Protein AF-A0A8S3WD34-F1 (afdb_monomer)

Foldseek 3Di:
DDWFAAPQPRDTDDDAQAAPPVRGGHHCVSQVHDPVRLVVCVVCSNVDHGPVRVVVVPPPDPPDPPVVVVVVVVVVVVVVVVVCVVVVVVVVVVVVVVVVVVVVVVVVVVVVVVVVVVVVVVVVVVVVVVVVVVVVVVVVVVVVVVVVVVVVVVVVVVVVVVPDDDDPDDDDDPDDDPDDDDDDDDD

Solvent-accessible surface area (backbone atoms only — not comparable to full-atom values): 11268 Å² total; per-residue (Å²): 131,79,73,44,56,17,73,79,80,64,48,82,40,80,76,54,57,55,16,72,80,82,73,37,39,28,45,34,71,77,54,74,42,51,65,72,60,57,64,69,43,60,81,50,45,78,70,32,60,41,56,68,63,54,55,66,71,61,76,59,80,80,89,63,95,66,70,62,60,60,57,50,50,55,50,50,53,50,53,50,52,61,68,48,53,59,54,60,55,50,52,52,50,53,52,52,51,54,49,53,52,50,51,50,52,51,51,51,52,53,52,52,51,52,51,50,55,50,53,54,51,48,53,52,50,54,56,52,49,57,50,52,55,51,51,52,54,51,51,53,53,51,50,56,51,49,56,49,52,50,52,52,52,53,50,53,52,52,53,54,52,73,76,51,83,83,79,81,85,74,84,86,67,98,80,74,82,95,79,85,87,78,82,88,81,78,132

Sequence (187 aa):
MDTYNCGACGELLSEGPHCTVCNQELHFHCDGITEAGYRKLGDRKSTWRCIKCKQTHSIQPPLSPRIESDALILKEIRALSDKLAPLECLKDEVIALRSEFADLKSSLNNTNLALKEFNDKIKDFEQRLVQVEKVQKHANLIQTRLEKLEQESNSVEQWSRMNNVEIKGVPQTRVKTCSKSYPKLGL

Structure (mmCIF, N/CA/C/O backbone):
data_AF-A0A8S3WD34-F1
#
_entry.id   AF-A0A8S3WD34-F1
#
loop_
_atom_site.group_PDB
_atom_site.id
_atom_site.type_symbol
_atom_site.label_atom_id
_atom_site.label_alt_id
_atom_site.label_comp_id
_atom_site.label_asym_id
_atom_site.label_entity_id
_atom_site.label_seq_id
_atom_site.pdbx_PDB_ins_code
_atom_site.Cartn_x
_atom_site.Cartn_y
_atom_site.Cartn_z
_atom_site.occupancy
_atom_site.B_iso_or_equiv
_atom_site.auth_seq_id
_atom_site.auth_comp_id
_atom_site.auth_asym_id
_atom_site.auth_atom_id
_atom_site.pdbx_PDB_model_num
ATOM 1 N N . MET A 1 1 ? 80.576 24.660 -82.317 1.00 56.12 1 MET A N 1
ATOM 2 C CA . MET A 1 1 ? 79.545 24.466 -81.282 1.00 56.12 1 MET A CA 1
ATOM 3 C C . MET A 1 1 ? 78.307 24.073 -82.042 1.00 56.12 1 MET A C 1
ATOM 5 O O . MET A 1 1 ? 77.836 24.889 -82.825 1.00 56.12 1 MET A O 1
ATOM 9 N N . ASP A 1 2 ? 77.885 22.823 -81.918 1.00 67.19 2 ASP A N 1
ATOM 10 C CA . ASP A 1 2 ? 76.691 22.350 -82.611 1.00 67.19 2 ASP A CA 1
ATOM 11 C C . ASP A 1 2 ? 75.477 22.959 -81.907 1.00 67.19 2 ASP A C 1
ATOM 13 O O . ASP A 1 2 ? 75.310 22.796 -80.701 1.00 67.19 2 ASP A O 1
ATOM 17 N N . THR A 1 3 ? 74.697 23.757 -82.632 1.00 76.06 3 THR A N 1
ATOM 18 C CA . THR A 1 3 ? 73.468 24.374 -82.122 1.00 76.06 3 THR A CA 1
ATOM 19 C C . THR A 1 3 ? 72.278 23.527 -82.542 1.00 76.06 3 THR A C 1
ATOM 21 O O . THR A 1 3 ? 72.088 23.295 -83.739 1.00 76.06 3 THR A O 1
ATOM 24 N N . TYR A 1 4 ? 71.462 23.107 -81.578 1.00 84.31 4 TYR A N 1
ATOM 25 C CA . TYR A 1 4 ? 70.276 22.283 -81.812 1.00 84.31 4 TYR A CA 1
ATOM 26 C C . TYR A 1 4 ? 69.001 23.088 -81.547 1.00 84.31 4 TYR A C 1
ATOM 28 O O . TYR A 1 4 ? 69.015 24.063 -80.800 1.00 84.31 4 TYR A O 1
ATOM 36 N N . ASN A 1 5 ? 67.883 22.683 -82.152 1.00 91.44 5 ASN A N 1
ATOM 37 C CA . ASN A 1 5 ? 66.576 23.291 -81.891 1.00 91.44 5 ASN A CA 1
ATOM 38 C C . ASN A 1 5 ? 65.821 22.488 -80.829 1.00 91.44 5 ASN A C 1
ATOM 40 O O . ASN A 1 5 ? 65.729 21.263 -80.917 1.00 91.44 5 ASN A O 1
ATOM 44 N N . CYS A 1 6 ? 65.224 23.184 -79.864 1.00 93.00 6 CYS A N 1
ATOM 45 C CA . CYS A 1 6 ? 64.438 22.573 -78.799 1.00 93.00 6 CYS A CA 1
ATOM 46 C C . CYS A 1 6 ? 63.184 21.892 -79.361 1.00 93.00 6 CYS A C 1
ATOM 48 O O . CYS A 1 6 ? 62.323 22.550 -79.944 1.00 93.00 6 CYS A O 1
ATOM 50 N N . GLY A 1 7 ? 63.001 20.597 -79.092 1.00 89.31 7 GLY A N 1
ATOM 51 C CA . GLY A 1 7 ? 61.817 19.838 -79.527 1.00 89.31 7 GLY A CA 1
ATOM 52 C C . GLY A 1 7 ? 60.475 20.293 -78.925 1.00 89.31 7 GLY A C 1
ATOM 53 O O . GLY A 1 7 ? 59.415 19.818 -79.336 1.00 89.31 7 GLY A O 1
ATOM 54 N N . ALA A 1 8 ? 60.488 21.201 -77.941 1.00 91.31 8 ALA A N 1
ATOM 55 C CA . ALA A 1 8 ? 59.287 21.732 -77.297 1.00 91.31 8 ALA A CA 1
ATOM 56 C C . ALA A 1 8 ? 58.927 23.158 -77.736 1.00 91.31 8 ALA A C 1
ATOM 58 O O . ALA A 1 8 ? 57.751 23.398 -78.001 1.00 91.31 8 ALA A O 1
ATOM 59 N N . CYS A 1 9 ? 59.894 24.082 -77.805 1.00 92.88 9 CYS A N 1
ATOM 60 C CA . CYS A 1 9 ? 59.647 25.487 -78.170 1.00 92.88 9 CYS A CA 1
ATOM 61 C C . CYS A 1 9 ? 60.224 25.903 -79.533 1.00 92.88 9 CYS A C 1
ATOM 63 O O . CYS A 1 9 ? 59.878 26.970 -80.022 1.00 92.88 9 CYS A O 1
ATOM 65 N N . GLY A 1 10 ? 61.075 25.085 -80.161 1.00 88.62 10 GLY A N 1
ATOM 66 C CA . GLY A 1 10 ? 61.677 25.374 -81.467 1.00 88.62 10 GLY A CA 1
ATOM 67 C C . GLY A 1 10 ? 62.836 26.378 -81.452 1.00 88.62 10 GLY A C 1
ATOM 68 O O . GLY A 1 10 ? 63.398 26.654 -82.506 1.00 88.62 10 GLY A O 1
ATOM 69 N N . GLU A 1 11 ? 63.210 26.909 -80.288 1.00 92.38 11 GLU A N 1
ATOM 70 C CA . GLU A 1 11 ? 64.326 27.850 -80.136 1.00 92.38 11 GLU A CA 1
ATOM 71 C C . GLU A 1 11 ? 65.689 27.138 -80.109 1.00 92.38 11 GLU A C 1
ATOM 73 O O . GLU A 1 11 ? 65.780 25.961 -79.747 1.00 92.38 11 GLU A O 1
ATOM 78 N N . LEU A 1 12 ? 66.747 27.868 -80.477 1.00 89.94 12 LEU A N 1
ATOM 79 C CA . LEU A 1 12 ? 68.128 27.378 -80.477 1.00 89.94 12 LEU A CA 1
ATOM 80 C C . LEU A 1 12 ? 68.641 27.181 -79.047 1.00 89.94 12 LEU A C 1
ATOM 82 O O . LEU A 1 12 ? 68.546 28.087 -78.220 1.00 89.94 12 LEU A O 1
ATOM 86 N N . LEU A 1 13 ? 69.252 26.027 -78.792 1.00 90.12 13 LEU A N 1
ATOM 87 C CA . LEU A 1 13 ? 69.875 25.678 -77.522 1.00 90.12 13 LEU A CA 1
ATOM 88 C C . LEU A 1 13 ? 71.321 25.218 -77.727 1.00 90.12 13 LEU A C 1
ATOM 90 O O . LEU A 1 13 ? 71.651 24.573 -78.724 1.00 90.12 13 LEU A O 1
ATOM 94 N N . SER A 1 14 ? 72.178 25.563 -76.764 1.00 84.69 14 SER A N 1
ATOM 95 C CA . SER A 1 14 ? 73.597 25.171 -76.759 1.00 84.69 14 SER A CA 1
ATOM 96 C C . SER A 1 14 ? 73.855 23.874 -75.986 1.00 84.69 14 SER A C 1
ATOM 98 O O . SER A 1 14 ? 74.760 23.126 -76.334 1.00 84.69 14 SER A O 1
ATOM 100 N N . GLU A 1 15 ? 73.090 23.613 -74.922 1.00 86.44 15 GLU A N 1
ATOM 101 C CA . GLU A 1 15 ? 73.152 22.382 -74.124 1.00 86.44 15 GLU A CA 1
ATOM 102 C C . GLU A 1 15 ? 71.759 22.101 -73.548 1.00 86.44 15 GLU A C 1
ATOM 104 O O . GLU A 1 15 ? 71.084 23.007 -73.050 1.00 86.44 15 GLU A O 1
ATOM 109 N N . GLY A 1 16 ? 71.321 20.845 -73.601 1.00 90.19 16 GLY A N 1
ATOM 110 C CA . GLY A 1 16 ? 70.027 20.440 -73.069 1.00 90.19 16 GLY A CA 1
ATOM 111 C C . GLY A 1 16 ? 69.922 18.932 -72.853 1.00 90.19 16 GLY A C 1
ATOM 112 O O . GLY A 1 16 ? 70.771 18.166 -73.317 1.00 90.19 16 GLY A O 1
ATOM 113 N N . PRO A 1 17 ? 68.911 18.463 -72.105 1.00 93.19 17 PRO A N 1
ATOM 114 C CA . PRO A 1 17 ? 68.631 17.047 -71.974 1.00 93.19 17 PRO A CA 1
ATOM 115 C C . PRO A 1 17 ? 68.172 16.426 -73.298 1.00 93.19 17 PRO A C 1
ATOM 117 O O . PRO A 1 17 ? 67.317 16.971 -73.997 1.00 93.19 17 PRO A O 1
ATOM 120 N N . HIS A 1 18 ? 68.714 15.246 -73.604 1.00 93.88 18 HIS A N 1
ATOM 121 C CA . HIS A 1 18 ? 68.395 14.473 -74.802 1.00 93.88 18 HIS A CA 1
ATOM 122 C C . HIS A 1 18 ? 67.456 13.321 -74.445 1.00 93.88 18 HIS A C 1
ATOM 124 O O . HIS A 1 18 ? 67.811 12.446 -73.652 1.00 93.88 18 HIS A O 1
ATOM 130 N N . CYS A 1 19 ? 66.259 13.298 -75.030 1.00 93.56 19 CYS A N 1
ATOM 131 C CA . CYS A 1 19 ? 65.305 12.219 -74.799 1.00 93.56 19 CYS A CA 1
ATOM 132 C C . CYS A 1 19 ? 65.597 11.015 -75.691 1.00 93.56 19 CYS A C 1
ATOM 134 O O . CYS A 1 19 ? 65.474 11.110 -76.905 1.00 93.56 19 CYS A O 1
ATOM 136 N N . THR A 1 20 ? 65.807 9.841 -75.096 1.00 93.50 20 THR A N 1
ATOM 137 C CA . THR A 1 20 ? 66.122 8.611 -75.849 1.00 93.50 20 THR A CA 1
ATOM 138 C C . THR A 1 20 ? 64.941 7.949 -76.562 1.00 93.50 20 THR A C 1
ATOM 140 O O . THR A 1 20 ? 65.106 6.915 -77.201 1.00 93.50 20 THR A O 1
ATOM 143 N N . VAL A 1 21 ? 63.734 8.511 -76.438 1.00 92.56 21 VAL A N 1
ATOM 144 C CA . VAL A 1 21 ? 62.517 7.980 -77.075 1.00 92.56 21 VAL A CA 1
ATOM 145 C C . VAL A 1 21 ? 62.155 8.781 -78.319 1.00 92.56 21 VAL A C 1
ATOM 147 O O . VAL A 1 21 ? 61.923 8.193 -79.369 1.00 92.56 21 VAL A O 1
ATOM 150 N N . CYS A 1 22 ? 62.100 10.114 -78.222 1.00 92.38 22 CYS A N 1
ATOM 151 C CA . CYS A 1 22 ? 61.826 10.972 -79.377 1.00 92.38 22 CYS A CA 1
ATOM 152 C C . CYS A 1 22 ? 63.093 11.506 -80.061 1.00 92.38 22 CYS A C 1
ATOM 154 O O . CYS A 1 22 ? 62.974 12.183 -81.078 1.00 92.38 22 CYS A O 1
ATOM 156 N N . ASN A 1 23 ? 64.281 11.224 -79.513 1.00 92.12 23 ASN A N 1
ATOM 157 C CA . ASN A 1 23 ? 65.584 11.717 -79.971 1.00 92.12 23 ASN A CA 1
ATOM 158 C C . ASN A 1 23 ? 65.667 13.246 -80.111 1.00 92.12 23 ASN A C 1
ATOM 160 O O . ASN A 1 23 ? 66.446 13.760 -80.909 1.00 92.12 23 ASN A O 1
ATOM 164 N N . GLN A 1 24 ? 64.870 13.981 -79.332 1.00 92.94 24 GLN A N 1
ATOM 165 C CA . GLN A 1 24 ? 64.896 15.442 -79.309 1.00 92.94 24 GLN A CA 1
ATOM 166 C C . GLN A 1 24 ? 65.730 15.949 -78.136 1.00 92.94 24 GLN A C 1
ATOM 168 O O . GLN A 1 24 ? 65.631 15.430 -77.018 1.00 92.94 24 GLN A O 1
ATOM 173 N N . GLU A 1 25 ? 66.501 17.002 -78.395 1.00 93.31 25 GLU A N 1
ATOM 174 C CA . GLU A 1 25 ? 67.078 17.843 -77.352 1.00 93.31 25 GLU A CA 1
ATOM 175 C C . GLU A 1 25 ? 66.075 18.915 -76.939 1.00 93.31 25 GLU A C 1
ATOM 177 O O . GLU A 1 25 ? 65.330 19.466 -77.754 1.00 93.31 25 GLU A O 1
ATOM 182 N N . LEU A 1 26 ? 66.004 19.167 -75.641 1.00 94.12 26 LEU A N 1
ATOM 183 C CA . LEU A 1 26 ? 65.024 20.059 -75.039 1.00 94.12 26 LEU A CA 1
ATOM 184 C C . LEU A 1 26 ? 65.752 21.030 -74.126 1.00 94.12 26 LEU A C 1
ATOM 186 O O . LEU A 1 26 ? 66.768 20.679 -73.541 1.00 94.12 26 LEU A O 1
ATOM 190 N N . HIS A 1 27 ? 65.216 22.230 -73.925 1.00 94.75 27 HIS A N 1
ATOM 191 C CA . HIS A 1 27 ? 65.665 23.033 -72.794 1.00 94.75 27 HIS A CA 1
ATOM 192 C C . HIS A 1 27 ? 65.319 22.321 -71.486 1.00 94.75 27 HIS A C 1
ATOM 194 O O . HIS A 1 27 ? 64.235 21.750 -71.351 1.00 94.75 27 HIS A O 1
ATOM 200 N N . PHE A 1 28 ? 66.196 22.452 -70.490 1.00 94.06 28 PHE A N 1
ATOM 201 C CA . PHE A 1 28 ? 65.951 21.991 -69.121 1.00 94.06 28 PHE A CA 1
ATOM 202 C C . PHE A 1 28 ? 64.558 22.427 -68.629 1.00 94.06 28 PHE A C 1
ATOM 204 O O . PHE A 1 28 ? 63.738 21.602 -68.225 1.00 94.06 28 PHE A O 1
ATOM 211 N N . HIS A 1 29 ? 64.239 23.716 -68.789 1.00 92.50 29 HIS A N 1
ATOM 212 C CA . HIS A 1 29 ? 62.948 24.263 -68.379 1.00 92.50 29 HIS A CA 1
ATOM 213 C C . HIS A 1 29 ? 61.766 23.751 -69.216 1.00 92.50 29 HIS A C 1
ATOM 215 O O . HIS A 1 29 ? 60.701 23.500 -68.659 1.00 92.50 29 HIS A O 1
ATOM 221 N N . CYS A 1 30 ? 61.946 23.538 -70.525 1.00 92.50 30 CYS A N 1
ATOM 222 C CA . CYS A 1 30 ? 60.875 23.036 -71.390 1.00 92.50 30 CYS A CA 1
ATOM 223 C C . CYS A 1 30 ? 60.425 21.615 -71.031 1.00 92.50 30 CYS A C 1
ATOM 225 O O . CYS A 1 30 ? 59.283 21.261 -71.316 1.00 92.50 30 CYS A O 1
A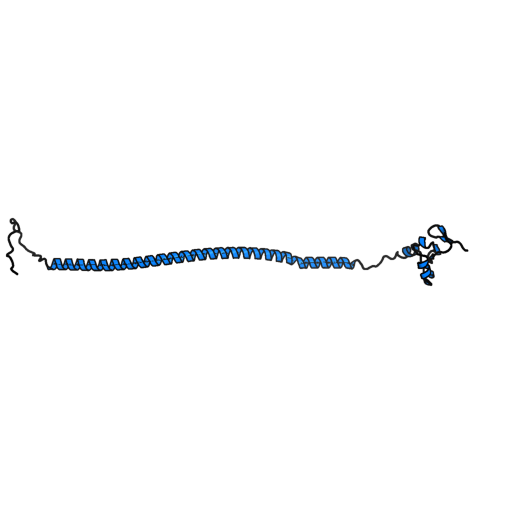TOM 227 N N . ASP A 1 31 ? 61.296 20.816 -70.410 1.00 90.31 31 ASP A N 1
ATOM 228 C CA . ASP A 1 31 ? 60.945 19.485 -69.910 1.00 90.31 31 ASP A CA 1
ATOM 229 C C . ASP A 1 31 ? 60.727 19.428 -68.385 1.00 90.31 31 ASP A C 1
ATOM 231 O O . ASP A 1 31 ? 60.467 18.369 -67.817 1.00 90.31 31 ASP A O 1
ATOM 235 N N . GLY A 1 32 ? 60.813 20.571 -67.698 1.00 90.12 32 GLY A N 1
ATOM 236 C CA . GLY A 1 32 ? 60.598 20.660 -66.252 1.00 90.12 32 GLY A CA 1
ATOM 237 C C . GLY A 1 32 ? 61.702 20.020 -65.400 1.00 90.12 32 GLY A C 1
ATOM 238 O O . GLY A 1 32 ? 61.460 19.686 -64.240 1.00 90.12 32 GLY A O 1
ATOM 239 N N . ILE A 1 33 ? 62.911 19.849 -65.943 1.00 92.81 33 ILE A N 1
ATOM 240 C CA . ILE A 1 33 ? 64.091 19.374 -65.207 1.00 92.81 33 ILE A CA 1
ATOM 241 C C . ILE A 1 33 ? 65.089 20.518 -65.017 1.00 92.81 33 ILE A C 1
ATOM 243 O O . ILE A 1 33 ? 65.217 21.392 -65.860 1.00 92.81 33 ILE A O 1
ATOM 247 N N . THR A 1 34 ? 65.823 20.544 -63.908 1.00 93.56 34 THR A N 1
ATOM 248 C CA . THR A 1 34 ? 66.908 21.520 -63.723 1.00 93.56 34 THR A CA 1
ATOM 249 C C . THR A 1 34 ? 68.218 20.984 -64.296 1.00 93.56 34 THR A C 1
ATOM 251 O O . THR A 1 34 ? 68.463 19.778 -64.259 1.00 93.56 34 THR A O 1
ATOM 254 N N . GLU A 1 35 ? 69.104 21.860 -64.773 1.00 93.00 35 GLU A N 1
ATOM 255 C CA . GLU A 1 35 ? 70.429 21.471 -65.286 1.00 93.00 35 GLU A CA 1
ATOM 256 C C . GLU A 1 35 ? 71.233 20.671 -64.252 1.00 93.00 35 GLU A C 1
ATOM 258 O O . GLU A 1 35 ? 71.754 19.592 -64.546 1.00 93.00 35 GLU A O 1
ATOM 263 N N . ALA A 1 36 ? 71.250 21.137 -63.000 1.00 91.94 36 ALA A N 1
ATOM 264 C CA . ALA A 1 36 ? 71.879 20.422 -61.894 1.00 91.94 36 ALA A CA 1
ATOM 265 C C . ALA A 1 36 ? 71.243 19.040 -61.660 1.00 91.94 36 ALA A C 1
ATOM 267 O O . ALA A 1 36 ? 71.953 18.070 -61.389 1.00 91.94 36 ALA A O 1
ATOM 268 N N . GLY A 1 37 ? 69.916 18.932 -61.780 1.00 90.75 37 GLY A N 1
ATOM 269 C CA . GLY A 1 37 ? 69.193 17.666 -61.669 1.00 90.75 37 GLY A CA 1
ATOM 270 C C . GLY A 1 37 ? 69.554 16.692 -62.788 1.00 90.75 37 GLY A C 1
ATOM 271 O O . GLY A 1 37 ? 69.838 15.527 -62.520 1.00 90.75 37 GLY A O 1
ATOM 272 N N . TYR A 1 38 ? 69.627 17.176 -64.028 1.00 93.44 38 TYR A N 1
ATOM 273 C CA . TYR A 1 38 ? 69.998 16.360 -65.179 1.00 93.44 38 TYR A CA 1
ATOM 274 C C . TYR A 1 38 ? 71.467 15.921 -65.129 1.00 93.44 38 TYR A C 1
ATOM 276 O O . TYR A 1 38 ? 71.780 14.761 -65.394 1.00 93.44 38 TYR A O 1
ATOM 284 N N . ARG A 1 39 ? 72.392 16.801 -64.717 1.00 91.44 39 ARG A N 1
ATOM 285 C CA . ARG A 1 39 ? 73.813 16.443 -64.569 1.00 91.44 39 ARG A CA 1
ATOM 286 C C . ARG A 1 39 ? 74.038 15.368 -63.504 1.00 91.44 39 ARG A C 1
ATOM 288 O O . ARG A 1 39 ? 74.852 14.476 -63.734 1.00 91.44 39 ARG A O 1
ATOM 295 N N . LYS A 1 40 ? 73.262 15.385 -62.413 1.00 93.25 40 LYS A N 1
ATOM 296 C CA . LYS A 1 40 ? 73.293 14.369 -61.341 1.00 93.25 40 LYS A CA 1
ATOM 297 C C . LYS A 1 40 ? 72.823 12.974 -61.766 1.00 93.25 40 LYS A C 1
ATOM 299 O O . LYS A 1 40 ? 73.034 12.028 -61.015 1.00 93.25 40 LYS A O 1
ATOM 304 N N . LEU A 1 41 ? 72.207 12.816 -62.940 1.00 88.38 41 LEU A N 1
ATOM 305 C CA . LEU A 1 41 ? 71.745 11.504 -63.406 1.00 88.38 41 LEU A CA 1
ATOM 306 C C . LEU A 1 41 ? 72.890 10.536 -63.749 1.00 88.38 41 LEU A C 1
ATOM 308 O O . LEU A 1 41 ? 72.656 9.328 -63.742 1.00 88.38 41 LEU A O 1
ATOM 312 N N . GLY A 1 42 ? 74.103 11.029 -64.036 1.00 89.19 42 GLY A N 1
ATOM 313 C CA . GLY A 1 42 ? 75.238 10.178 -64.422 1.00 89.19 42 GLY A CA 1
ATOM 314 C C . GLY A 1 42 ? 74.886 9.268 -65.606 1.00 89.19 42 GLY A C 1
ATOM 315 O O . GLY A 1 42 ? 74.341 9.739 -66.606 1.00 89.19 42 GLY A O 1
ATOM 316 N N . ASP A 1 43 ? 75.106 7.962 -65.459 1.00 88.06 43 ASP A N 1
ATOM 317 C CA . ASP A 1 43 ? 74.803 6.951 -66.486 1.00 88.06 43 ASP A CA 1
ATOM 318 C C . ASP A 1 43 ? 73.315 6.879 -66.857 1.00 88.06 43 ASP A C 1
ATOM 320 O O . ASP A 1 43 ? 72.957 6.496 -67.974 1.00 88.06 43 ASP A O 1
ATOM 324 N N . ARG A 1 44 ? 72.420 7.321 -65.960 1.00 87.69 44 ARG A N 1
ATOM 325 C CA . ARG A 1 44 ? 70.970 7.317 -66.209 1.00 87.69 44 ARG A CA 1
ATOM 326 C C . ARG A 1 44 ? 70.547 8.321 -67.277 1.00 87.69 44 ARG A C 1
ATOM 328 O O . ARG A 1 44 ? 69.426 8.210 -67.766 1.00 87.69 44 ARG A O 1
ATOM 335 N N . LYS A 1 45 ? 71.424 9.243 -67.696 1.00 90.56 45 LYS A N 1
ATOM 336 C CA . LYS A 1 45 ? 71.169 10.133 -68.844 1.00 90.56 45 LYS A CA 1
ATOM 337 C C . LYS A 1 45 ? 70.830 9.343 -70.112 1.00 90.56 45 LYS A C 1
ATOM 339 O O . LYS A 1 45 ? 69.909 9.717 -70.824 1.00 90.56 45 LYS A O 1
ATOM 344 N N . SER A 1 46 ? 71.479 8.194 -70.324 1.00 86.75 46 SER A N 1
ATOM 345 C CA . SER A 1 46 ? 71.226 7.289 -71.463 1.00 86.75 46 SER A CA 1
ATOM 346 C C . SER A 1 46 ? 69.832 6.644 -71.469 1.00 86.75 46 SER A C 1
ATOM 348 O O . SER A 1 46 ? 69.408 6.064 -72.462 1.00 86.75 46 SER A O 1
ATOM 350 N N . THR A 1 47 ? 69.095 6.739 -70.364 1.00 91.12 47 THR A N 1
ATOM 351 C CA . THR A 1 47 ? 67.728 6.210 -70.233 1.00 91.12 47 THR A CA 1
ATOM 352 C C . THR A 1 47 ? 66.713 7.312 -69.947 1.00 91.12 47 THR A C 1
ATOM 354 O O . THR A 1 47 ? 65.540 7.024 -69.702 1.00 91.12 47 THR A O 1
ATOM 357 N N . TRP A 1 48 ? 67.151 8.574 -69.975 1.00 93.38 48 TRP A N 1
ATOM 358 C CA . TRP A 1 48 ? 66.304 9.711 -69.667 1.00 93.38 48 TRP A CA 1
ATOM 359 C C . TRP A 1 48 ? 65.281 9.954 -70.780 1.00 93.38 48 TRP A C 1
ATOM 361 O O . TRP A 1 48 ? 65.558 9.834 -71.976 1.00 93.38 48 TRP A O 1
ATOM 371 N N . ARG A 1 49 ? 64.061 10.291 -70.362 1.00 93.62 49 ARG A N 1
ATOM 372 C CA . ARG A 1 49 ? 62.911 10.491 -71.241 1.00 93.62 49 ARG A CA 1
ATOM 373 C C . ARG A 1 49 ? 62.249 11.816 -70.906 1.00 93.62 49 ARG A C 1
ATOM 375 O O . ARG A 1 49 ? 62.064 12.103 -69.724 1.00 93.62 49 ARG A O 1
ATOM 382 N N . CYS A 1 50 ? 61.843 12.548 -71.940 1.00 92.88 50 CYS A N 1
ATOM 383 C CA . CYS A 1 50 ? 61.097 13.786 -71.784 1.00 92.88 50 CYS A CA 1
ATOM 384 C C . CYS A 1 50 ? 59.719 13.532 -71.163 1.00 92.88 50 CYS A C 1
ATOM 386 O O . CYS A 1 50 ? 59.181 12.421 -71.243 1.00 92.88 50 CYS A O 1
ATOM 388 N N . ILE A 1 51 ? 59.108 14.558 -70.579 1.00 90.00 51 ILE A N 1
ATOM 389 C CA . ILE A 1 51 ? 57.801 14.485 -69.924 1.00 90.00 51 ILE A CA 1
ATOM 390 C C . ILE A 1 51 ? 56.712 13.959 -70.863 1.00 90.00 51 ILE A C 1
ATOM 392 O O . ILE A 1 51 ? 55.881 13.152 -70.444 1.00 90.00 51 ILE A O 1
ATOM 396 N N . LYS A 1 52 ? 56.769 14.331 -72.151 1.00 89.25 52 LYS A N 1
ATOM 397 C CA . LYS A 1 52 ? 55.840 13.848 -73.181 1.00 89.25 52 LYS A CA 1
ATOM 398 C C . LYS A 1 52 ? 55.970 12.331 -73.342 1.00 89.25 52 LYS A C 1
ATOM 400 O O . LYS A 1 52 ? 55.002 11.608 -73.134 1.00 89.25 52 LYS A O 1
ATOM 405 N N . CYS A 1 53 ? 57.181 11.830 -73.590 1.00 89.69 53 CYS A N 1
ATOM 406 C CA . CYS A 1 53 ? 57.438 10.394 -73.734 1.00 89.69 53 CYS A CA 1
ATOM 407 C C . CYS A 1 53 ? 57.222 9.606 -72.433 1.00 89.69 53 CYS A C 1
ATOM 409 O O . CYS A 1 53 ? 56.878 8.424 -72.478 1.00 89.69 53 CYS A O 1
ATOM 411 N N . LYS A 1 54 ? 57.403 10.241 -71.271 1.00 86.75 54 LYS A N 1
ATOM 412 C CA . LYS A 1 54 ? 57.112 9.645 -69.965 1.00 86.75 54 LYS A CA 1
ATOM 413 C C . LYS A 1 54 ? 55.607 9.455 -69.751 1.00 86.75 54 LYS A C 1
ATOM 415 O O . LYS A 1 54 ? 55.210 8.417 -69.234 1.00 86.75 54 LYS A O 1
ATOM 420 N N . GLN A 1 55 ? 54.774 10.410 -70.174 1.00 80.88 55 GLN A N 1
ATOM 421 C CA . GLN A 1 55 ? 53.313 10.311 -70.074 1.00 80.88 55 GLN A CA 1
ATOM 422 C C . GLN A 1 55 ? 52.721 9.330 -71.097 1.00 80.88 55 GLN A C 1
ATOM 424 O O . GLN A 1 55 ? 51.826 8.563 -70.752 1.00 80.88 55 GLN A O 1
ATOM 429 N N . THR A 1 56 ? 53.255 9.270 -72.322 1.00 71.25 56 THR A N 1
ATOM 430 C CA . THR A 1 56 ? 52.743 8.368 -73.373 1.00 71.25 56 THR A CA 1
ATOM 431 C C . THR A 1 56 ? 52.942 6.881 -73.053 1.00 71.25 56 THR A C 1
ATOM 433 O O . THR A 1 56 ? 52.141 6.052 -73.471 1.00 71.25 56 THR A O 1
ATOM 436 N N . HIS A 1 57 ? 53.957 6.517 -72.262 1.00 59.38 57 HIS A N 1
ATOM 437 C CA . HIS A 1 57 ? 54.136 5.133 -71.797 1.00 59.38 57 HIS A CA 1
ATOM 438 C C . HIS A 1 57 ? 53.276 4.762 -70.575 1.00 59.38 57 HIS A C 1
ATOM 440 O O . HIS A 1 57 ? 53.293 3.609 -70.152 1.00 59.38 57 HIS A O 1
ATOM 446 N N . SER A 1 58 ? 52.484 5.697 -70.042 1.00 54.28 58 SER A N 1
ATOM 447 C CA . SER A 1 58 ? 51.540 5.459 -68.946 1.00 54.28 58 SER A CA 1
ATOM 448 C C . SER A 1 58 ? 50.108 5.194 -69.446 1.00 54.28 58 SER A C 1
ATOM 450 O O . SER A 1 58 ? 49.147 5.563 -68.777 1.00 54.28 58 SER A O 1
ATOM 452 N N . ILE A 1 59 ? 49.956 4.557 -70.616 1.00 50.38 59 ILE A N 1
ATOM 453 C CA . ILE A 1 59 ? 48.668 4.053 -71.149 1.00 50.38 59 ILE A CA 1
ATOM 454 C C . ILE A 1 59 ? 48.539 2.537 -70.896 1.00 50.38 59 ILE A C 1
ATOM 456 O O . ILE A 1 59 ? 47.889 1.806 -71.635 1.00 50.38 59 ILE A O 1
ATOM 460 N N . GLN A 1 60 ? 49.156 2.026 -69.828 1.00 52.84 60 GLN A N 1
ATOM 461 C CA . GLN A 1 60 ? 48.603 0.834 -69.193 1.00 52.84 60 GLN A CA 1
ATOM 462 C C . GLN A 1 60 ? 47.519 1.315 -68.226 1.00 52.84 60 GLN A C 1
ATOM 464 O O . GLN A 1 60 ? 47.823 2.170 -67.388 1.00 52.84 60 GLN A O 1
ATOM 469 N N . PRO A 1 61 ? 46.265 0.826 -68.320 1.00 48.03 61 PRO A N 1
ATOM 470 C CA . PRO A 1 61 ? 45.314 1.064 -67.248 1.00 48.03 61 PRO A CA 1
ATOM 471 C C . PRO A 1 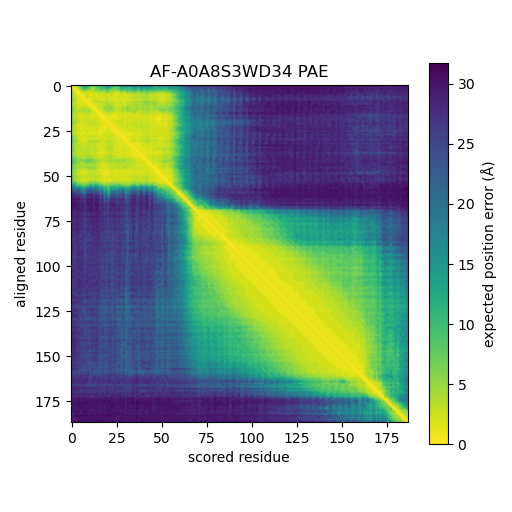61 ? 45.970 0.552 -65.962 1.00 48.03 61 PRO A C 1
ATOM 473 O O . PRO A 1 61 ? 46.489 -0.570 -65.962 1.00 48.03 61 PRO A O 1
ATOM 476 N N . PRO A 1 62 ? 46.016 1.342 -64.879 1.00 48.34 62 PRO A N 1
ATOM 477 C CA . PRO A 1 62 ? 46.480 0.811 -63.619 1.00 48.34 62 PRO A CA 1
ATOM 478 C C . PRO A 1 62 ? 45.484 -0.278 -63.219 1.00 48.34 62 PRO A C 1
ATOM 480 O O . PRO A 1 62 ? 44.376 0.010 -62.773 1.00 48.34 62 PRO A O 1
ATOM 483 N N . LEU A 1 63 ? 45.884 -1.542 -63.370 1.00 47.56 63 LEU A N 1
ATOM 484 C CA . LEU A 1 63 ? 45.352 -2.660 -62.597 1.00 47.56 63 LEU A CA 1
A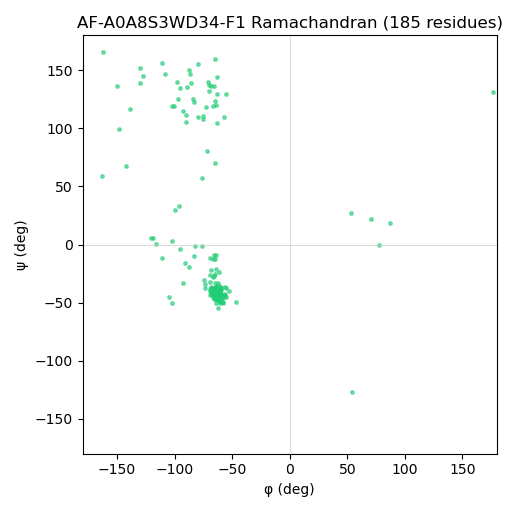TOM 485 C C . LEU A 1 63 ? 45.759 -2.420 -61.138 1.00 47.56 63 LEU A C 1
ATOM 487 O O . LEU A 1 63 ? 46.658 -3.051 -60.595 1.00 47.56 63 LEU A O 1
ATOM 491 N N . SER A 1 64 ? 45.145 -1.410 -60.530 1.00 47.91 64 SER A N 1
ATOM 492 C CA . SER A 1 64 ? 45.186 -1.168 -59.102 1.00 47.91 64 SER A CA 1
ATOM 493 C C . SER A 1 64 ? 43.965 -1.877 -58.521 1.00 47.91 64 SER A C 1
ATOM 495 O O . SER A 1 64 ? 42.838 -1.492 -58.847 1.00 47.91 64 SER A O 1
ATOM 497 N N . PRO A 1 65 ? 44.136 -2.915 -57.687 1.00 49.06 65 PRO A N 1
ATOM 498 C CA . PRO A 1 65 ? 43.029 -3.505 -56.951 1.00 49.06 65 PRO A CA 1
ATOM 499 C C . PRO A 1 65 ? 42.625 -2.514 -55.854 1.00 49.06 65 PRO A C 1
ATOM 501 O O . PRO A 1 65 ? 43.081 -2.601 -54.720 1.00 49.06 65 PRO A O 1
ATOM 504 N N . ARG A 1 66 ? 41.838 -1.491 -56.204 1.00 53.28 66 ARG A N 1
ATOM 505 C CA . ARG A 1 66 ? 41.397 -0.454 -55.253 1.00 53.28 66 ARG A CA 1
ATOM 506 C C . ARG A 1 66 ? 39.886 -0.428 -55.020 1.00 53.28 66 ARG A C 1
ATOM 508 O O . ARG A 1 66 ? 39.419 0.366 -54.218 1.00 53.28 66 ARG A O 1
ATOM 515 N N . ILE A 1 67 ? 39.128 -1.316 -55.664 1.00 55.34 67 ILE A N 1
ATOM 516 C CA . ILE A 1 67 ? 37.656 -1.350 -55.570 1.00 55.34 67 ILE A CA 1
ATOM 517 C C . ILE A 1 67 ? 37.160 -2.272 -54.431 1.00 55.34 67 ILE A C 1
ATOM 519 O O . ILE A 1 67 ? 36.032 -2.125 -53.971 1.00 55.34 67 ILE A O 1
ATOM 523 N N . GLU A 1 68 ? 37.995 -3.166 -53.887 1.00 56.69 68 GLU A N 1
ATOM 524 C CA . GLU A 1 68 ? 37.585 -4.061 -52.785 1.00 56.69 68 GLU A CA 1
ATOM 525 C C . GLU A 1 68 ? 37.475 -3.352 -51.422 1.00 56.69 68 GLU A C 1
ATOM 527 O O . GLU A 1 68 ? 36.628 -3.717 -50.609 1.00 56.69 68 GLU A O 1
ATOM 532 N N . SER A 1 69 ? 38.272 -2.304 -51.181 1.00 69.62 69 SER A N 1
ATOM 533 C CA . SER A 1 69 ? 38.311 -1.582 -49.897 1.00 69.62 69 SER A CA 1
ATOM 534 C C . SER A 1 69 ? 36.961 -0.957 -49.534 1.00 69.62 69 SER A C 1
ATOM 536 O O . SER A 1 69 ? 36.444 -1.177 -48.440 1.00 69.62 69 SER A O 1
ATOM 538 N N . ASP A 1 70 ? 36.348 -0.219 -50.458 1.00 77.88 70 ASP A N 1
ATOM 539 C CA . ASP A 1 70 ? 35.125 0.538 -50.165 1.00 77.88 70 ASP A CA 1
ATOM 540 C C . ASP A 1 70 ? 33.905 -0.384 -50.034 1.00 77.88 70 ASP A C 1
ATOM 542 O O . ASP A 1 70 ? 33.029 -0.163 -49.196 1.00 77.88 70 ASP A O 1
ATOM 546 N N . ALA A 1 71 ? 33.876 -1.474 -50.807 1.00 82.44 71 ALA A N 1
ATOM 547 C CA . ALA 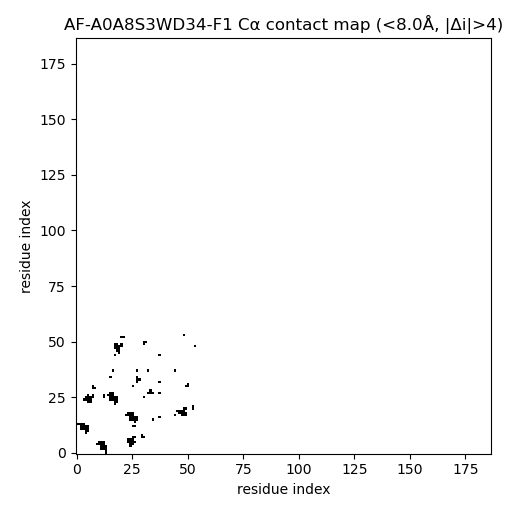A 1 71 ? 32.845 -2.500 -50.699 1.00 82.44 71 ALA A CA 1
ATOM 548 C C . ALA A 1 71 ? 32.903 -3.234 -49.346 1.00 82.44 71 ALA A C 1
ATOM 550 O O . ALA A 1 71 ? 31.858 -3.507 -48.750 1.00 82.44 71 ALA A O 1
ATOM 551 N N . LEU A 1 72 ? 34.108 -3.513 -48.836 1.00 84.69 72 LEU A N 1
ATOM 552 C CA . LEU A 1 72 ? 34.306 -4.108 -47.512 1.00 84.69 72 LEU A CA 1
ATOM 553 C C . LEU A 1 72 ? 33.919 -3.140 -46.389 1.00 84.69 72 LEU A C 1
ATOM 555 O O . LEU A 1 72 ? 33.225 -3.545 -45.460 1.00 84.69 72 LEU A O 1
ATOM 559 N N . ILE A 1 73 ? 34.276 -1.858 -46.506 1.00 87.19 73 ILE A N 1
ATOM 560 C CA . ILE A 1 73 ? 33.888 -0.825 -45.534 1.00 87.19 73 ILE A CA 1
ATOM 561 C C . ILE A 1 73 ? 32.361 -0.684 -45.471 1.00 87.19 73 ILE A C 1
ATOM 563 O O . ILE A 1 73 ? 31.785 -0.699 -44.386 1.00 87.19 73 ILE A O 1
ATOM 567 N N . LEU A 1 74 ? 31.672 -0.613 -46.615 1.00 88.94 74 LEU A N 1
ATOM 568 C CA . LEU A 1 74 ? 30.205 -0.529 -46.652 1.00 88.94 74 LEU A CA 1
ATOM 569 C C . LEU A 1 74 ? 29.523 -1.785 -46.097 1.00 88.94 74 LEU A C 1
ATOM 571 O O . LEU A 1 74 ? 28.441 -1.687 -45.513 1.00 88.94 74 LEU A O 1
ATOM 575 N N . LYS A 1 75 ? 30.133 -2.961 -46.281 1.00 90.88 75 LYS A N 1
ATOM 576 C CA . LYS A 1 75 ? 29.653 -4.214 -45.689 1.00 90.88 75 LYS A CA 1
ATOM 577 C C . LYS A 1 75 ? 29.794 -4.194 -44.167 1.00 90.88 75 LYS A C 1
ATOM 579 O O . LYS A 1 75 ? 28.849 -4.574 -43.481 1.00 90.88 75 LYS A O 1
ATOM 584 N N . GLU A 1 76 ? 30.916 -3.700 -43.649 1.00 92.12 76 GLU A N 1
ATOM 585 C CA . GLU A 1 76 ? 31.146 -3.592 -42.206 1.00 92.12 76 GLU A CA 1
ATOM 586 C C . GLU A 1 76 ? 30.238 -2.535 -41.561 1.00 92.12 76 GLU A C 1
ATOM 588 O O . GLU A 1 76 ? 29.674 -2.778 -40.500 1.00 92.12 76 GLU A O 1
ATOM 593 N N . ILE A 1 77 ? 29.993 -1.403 -42.234 1.00 92.12 77 ILE A N 1
ATOM 594 C CA . ILE A 1 77 ? 29.031 -0.384 -41.778 1.00 92.12 77 ILE A CA 1
ATOM 595 C C . ILE A 1 77 ? 27.619 -0.973 -41.670 1.00 92.12 77 ILE A C 1
ATOM 597 O O . ILE A 1 77 ? 26.936 -0.734 -40.675 1.00 92.12 77 ILE A O 1
ATOM 601 N N . ARG A 1 78 ? 27.182 -1.774 -42.652 1.00 92.94 78 ARG A N 1
ATOM 602 C CA . ARG A 1 78 ? 25.888 -2.474 -42.569 1.00 92.94 78 ARG A CA 1
ATOM 603 C C . ARG A 1 78 ? 25.865 -3.479 -41.422 1.00 92.94 78 ARG A C 1
ATOM 605 O O . ARG A 1 78 ? 24.930 -3.457 -40.634 1.00 92.94 78 ARG A O 1
ATOM 612 N N . ALA A 1 79 ? 26.919 -4.279 -41.268 1.00 93.12 79 ALA A N 1
ATOM 613 C CA . ALA A 1 79 ? 27.021 -5.236 -40.169 1.00 93.12 79 ALA A CA 1
ATOM 614 C C . ALA A 1 79 ? 27.004 -4.556 -38.786 1.00 93.12 79 ALA A C 1
ATOM 616 O O . ALA A 1 79 ? 26.430 -5.094 -37.841 1.00 93.12 79 ALA A O 1
ATOM 617 N N . LEU A 1 80 ? 27.608 -3.372 -38.651 1.00 91.81 80 LEU A N 1
ATOM 618 C CA . LEU A 1 80 ? 27.522 -2.562 -37.435 1.00 91.81 80 LEU A CA 1
ATOM 619 C C . LEU A 1 80 ? 26.114 -2.002 -37.230 1.00 91.81 80 LEU A C 1
ATOM 621 O O . LEU A 1 80 ? 25.599 -2.088 -36.122 1.00 91.81 80 LEU A O 1
ATOM 625 N N . SER A 1 81 ? 25.470 -1.489 -38.280 1.00 91.44 81 SER A N 1
ATOM 626 C CA . SER A 1 81 ? 24.078 -1.031 -38.213 1.00 91.44 81 SER A CA 1
ATOM 627 C C . SER A 1 81 ? 23.142 -2.145 -37.730 1.00 91.44 81 SER A C 1
ATOM 629 O O . SER A 1 81 ? 22.329 -1.913 -36.839 1.00 91.44 81 SER A O 1
ATOM 631 N N . ASP A 1 82 ? 23.306 -3.365 -38.246 1.00 91.88 82 ASP A N 1
ATOM 632 C CA . ASP A 1 82 ? 22.506 -4.527 -37.846 1.00 91.88 82 ASP A CA 1
ATOM 633 C C . ASP A 1 82 ? 22.753 -4.908 -36.378 1.00 91.88 82 ASP A C 1
ATOM 635 O O . ASP A 1 82 ? 21.818 -5.232 -35.647 1.00 91.88 82 ASP A O 1
ATOM 639 N N . LYS A 1 83 ? 24.005 -4.814 -35.907 1.00 93.12 83 LYS A N 1
ATOM 640 C CA . LYS A 1 83 ? 24.361 -5.047 -34.495 1.00 93.12 83 LYS A CA 1
ATOM 641 C C . LYS A 1 83 ? 23.833 -3.968 -33.550 1.00 93.12 83 LYS A C 1
ATOM 643 O O . LYS A 1 83 ? 23.650 -4.254 -32.370 1.00 93.12 83 LYS A O 1
ATOM 648 N N . LEU A 1 84 ? 23.624 -2.745 -34.036 1.00 92.81 84 LEU A N 1
ATOM 649 C CA . LEU A 1 84 ? 23.099 -1.629 -33.246 1.00 92.81 84 LEU A CA 1
ATOM 650 C C . LEU A 1 84 ? 21.565 -1.583 -33.241 1.00 92.81 84 LEU A C 1
ATOM 652 O O . LEU A 1 84 ? 20.999 -0.997 -32.325 1.00 92.81 84 LEU A O 1
ATOM 656 N N . ALA A 1 85 ? 20.884 -2.231 -34.192 1.00 91.06 85 ALA A N 1
ATOM 657 C CA . ALA A 1 85 ? 19.419 -2.268 -34.244 1.00 91.06 85 ALA A CA 1
ATOM 658 C C . ALA A 1 85 ? 18.744 -2.728 -32.925 1.00 91.06 85 ALA A C 1
ATOM 660 O O . ALA A 1 85 ? 17.766 -2.100 -32.519 1.00 91.06 85 ALA A O 1
ATOM 661 N N . PRO A 1 86 ? 19.264 -3.730 -32.182 1.00 94.69 86 PRO A N 1
ATOM 662 C CA . PRO A 1 86 ? 18.708 -4.113 -30.881 1.00 94.69 86 PRO A CA 1
ATOM 663 C C . PRO A 1 86 ? 18.792 -3.027 -29.794 1.00 94.69 86 PRO A C 1
ATOM 665 O O . PRO A 1 86 ? 18.032 -3.087 -28.831 1.00 94.69 86 PRO A O 1
ATOM 668 N N . LEU A 1 87 ? 19.683 -2.031 -29.915 1.00 93.06 87 LEU A N 1
ATOM 669 C CA . LEU A 1 87 ? 19.804 -0.954 -28.920 1.00 93.06 87 LEU A CA 1
ATOM 670 C C . LEU A 1 87 ? 18.593 -0.020 -28.913 1.00 93.06 87 LEU A C 1
ATOM 672 O O . LEU A 1 87 ? 18.240 0.486 -27.850 1.00 93.06 87 LEU A O 1
ATOM 676 N N . GLU A 1 88 ? 17.945 0.197 -30.062 1.00 91.12 88 GLU A N 1
ATOM 677 C CA . GLU A 1 88 ? 16.690 0.961 -30.095 1.00 91.12 88 GLU A CA 1
ATOM 678 C C . GLU A 1 88 ? 15.583 0.203 -29.351 1.00 91.12 88 GLU A C 1
ATOM 680 O O . GLU A 1 88 ? 14.872 0.795 -28.546 1.00 91.12 88 GLU A O 1
ATOM 685 N N . CYS A 1 89 ? 15.519 -1.124 -29.504 1.00 93.38 89 CYS A N 1
ATOM 686 C CA . CYS A 1 89 ? 14.580 -1.957 -28.750 1.00 93.38 89 CYS A CA 1
ATOM 687 C C . CYS A 1 89 ? 14.871 -1.913 -27.237 1.00 93.38 89 CYS A C 1
ATOM 689 O O . CYS A 1 89 ? 13.962 -1.732 -26.431 1.00 93.38 89 CYS A O 1
ATOM 691 N N . LEU A 1 90 ? 16.149 -1.983 -26.841 1.00 96.50 90 LEU A N 1
ATOM 692 C CA . LEU A 1 90 ? 16.557 -1.868 -25.436 1.00 96.50 90 LEU A CA 1
ATOM 693 C C . LEU A 1 90 ? 16.189 -0.503 -24.835 1.00 96.50 90 LEU A C 1
ATOM 695 O O . LEU A 1 90 ? 15.806 -0.407 -23.671 1.00 96.50 90 LEU A O 1
ATOM 699 N N . LYS A 1 91 ? 16.312 0.575 -25.610 1.00 96.44 91 LYS A N 1
ATOM 700 C CA . LYS A 1 91 ? 15.905 1.918 -25.183 1.00 96.44 91 LYS A CA 1
ATOM 701 C C . LYS A 1 91 ? 14.403 1.977 -24.906 1.00 96.44 91 LYS A C 1
ATOM 703 O O . LYS A 1 91 ? 14.018 2.550 -23.886 1.00 96.44 91 LYS A O 1
ATOM 708 N N . ASP A 1 92 ? 13.586 1.370 -25.760 1.00 96.38 92 ASP A N 1
ATOM 709 C CA . ASP A 1 92 ? 12.138 1.294 -25.557 1.00 96.38 92 ASP A CA 1
ATOM 710 C C . ASP A 1 92 ? 11.790 0.467 -24.310 1.00 96.38 92 ASP A C 1
ATOM 712 O O . ASP A 1 92 ? 10.987 0.907 -23.486 1.00 96.38 92 ASP A O 1
ATOM 716 N N . GLU A 1 93 ? 12.469 -0.663 -24.088 1.00 97.38 93 GLU A N 1
ATOM 717 C CA . GLU A 1 93 ? 12.332 -1.463 -22.861 1.00 97.38 93 GLU A CA 1
ATOM 718 C C . GLU A 1 93 ? 12.709 -0.666 -21.603 1.00 97.38 93 GLU A C 1
ATOM 720 O O . GLU A 1 93 ? 12.004 -0.707 -20.595 1.00 97.38 93 GLU A O 1
ATOM 725 N N . VAL A 1 94 ? 13.789 0.122 -21.646 1.00 98.12 94 VAL A N 1
ATOM 726 C CA . VAL A 1 94 ? 14.193 0.986 -20.524 1.00 98.12 94 VAL A CA 1
ATOM 727 C C . VAL A 1 94 ? 13.153 2.076 -20.253 1.00 98.12 94 VAL A C 1
ATOM 729 O O . VAL A 1 94 ? 12.919 2.423 -19.092 1.00 98.12 94 VAL A O 1
ATOM 732 N N . ILE A 1 95 ? 12.522 2.629 -21.291 1.00 98.12 95 ILE A N 1
ATOM 733 C CA . ILE A 1 95 ? 11.430 3.599 -21.137 1.00 98.12 95 ILE A CA 1
ATOM 734 C C . ILE A 1 95 ? 10.208 2.925 -20.502 1.00 98.12 95 ILE A C 1
ATOM 736 O O . ILE A 1 95 ? 9.649 3.479 -19.552 1.00 98.12 95 ILE A O 1
ATOM 740 N N . ALA A 1 96 ? 9.838 1.728 -20.961 1.00 98.31 96 ALA A N 1
ATOM 741 C CA . ALA A 1 96 ? 8.735 0.952 -20.400 1.00 98.31 96 ALA A CA 1
ATOM 742 C C . ALA A 1 96 ? 8.971 0.630 -18.917 1.00 98.31 96 ALA A C 1
ATOM 744 O O . ALA A 1 96 ? 8.140 0.970 -18.076 1.00 98.31 96 ALA A O 1
ATOM 745 N N . LEU A 1 97 ? 10.157 0.117 -18.569 1.00 98.44 97 LEU A N 1
ATOM 746 C CA . LEU A 1 97 ? 10.541 -0.150 -17.181 1.00 98.44 97 LEU A CA 1
ATOM 747 C C . LEU A 1 97 ? 10.453 1.107 -16.315 1.00 98.44 97 LEU A C 1
ATOM 749 O O . LEU A 1 97 ? 9.936 1.061 -15.203 1.00 98.44 97 LEU A O 1
ATOM 753 N N . ARG A 1 98 ? 10.926 2.259 -16.806 1.00 98.50 98 ARG A N 1
ATOM 754 C CA . ARG A 1 98 ? 10.813 3.527 -16.065 1.00 98.50 98 ARG A CA 1
ATOM 755 C C . ARG A 1 98 ? 9.360 3.913 -15.795 1.00 98.50 98 ARG A C 1
ATOM 757 O O . ARG A 1 98 ? 9.084 4.421 -14.709 1.00 98.50 98 ARG A O 1
ATOM 764 N N . SER A 1 99 ? 8.463 3.674 -16.751 1.00 98.44 99 SER A N 1
ATOM 765 C CA . SER A 1 99 ? 7.026 3.889 -16.568 1.00 98.44 99 SER A CA 1
ATOM 766 C C . SER A 1 99 ? 6.466 2.958 -15.495 1.00 98.44 99 SER A C 1
ATOM 768 O O . SER A 1 99 ? 5.872 3.430 -14.531 1.00 98.44 99 SER A O 1
ATOM 770 N N . GLU A 1 100 ? 6.744 1.657 -15.589 1.00 98.50 100 GLU A N 1
ATOM 771 C CA . GLU A 1 100 ? 6.287 0.666 -14.607 1.00 98.50 100 GLU A CA 1
ATOM 772 C C . GLU A 1 100 ? 6.807 0.969 -13.193 1.00 98.50 100 GLU A C 1
ATOM 774 O O . GLU A 1 100 ? 6.068 0.869 -12.213 1.00 98.50 100 GLU A O 1
ATOM 779 N N . PHE A 1 101 ? 8.060 1.416 -13.062 1.00 98.56 101 PHE A N 1
ATOM 780 C CA . PHE A 1 101 ? 8.620 1.860 -11.783 1.00 98.56 101 PHE A CA 1
ATOM 781 C C . PHE A 1 101 ? 7.911 3.100 -11.227 1.00 98.56 101 PHE A C 1
ATOM 783 O O . PHE A 1 101 ? 7.735 3.212 -10.009 1.00 98.56 101 PHE A O 1
ATOM 790 N N . ALA A 1 102 ? 7.514 4.042 -12.086 1.00 98.50 102 ALA A N 1
ATOM 791 C CA . ALA A 1 102 ? 6.754 5.215 -11.668 1.00 98.50 102 ALA A CA 1
ATOM 792 C C . ALA A 1 102 ? 5.357 4.819 -11.162 1.00 98.50 102 ALA A C 1
ATOM 794 O O . ALA A 1 102 ? 4.940 5.283 -10.095 1.00 98.50 102 ALA A O 1
ATOM 795 N N . ASP A 1 103 ? 4.685 3.906 -11.862 1.00 98.50 103 ASP A N 1
ATOM 796 C CA . ASP A 1 103 ? 3.372 3.386 -11.476 1.00 98.50 103 ASP A CA 1
ATOM 797 C C . ASP A 1 103 ? 3.444 2.589 -10.171 1.00 98.50 103 ASP A C 1
ATOM 799 O O . ASP A 1 103 ? 2.654 2.821 -9.251 1.00 98.50 103 ASP A O 1
ATOM 803 N N . LEU A 1 104 ? 4.452 1.725 -10.022 1.00 98.44 104 LEU A N 1
ATOM 804 C CA . LEU A 1 104 ? 4.696 0.978 -8.789 1.00 98.44 104 LEU A CA 1
ATOM 805 C C . LEU A 1 104 ? 4.937 1.919 -7.603 1.00 98.44 104 LEU A C 1
ATOM 807 O O . LEU A 1 104 ? 4.383 1.716 -6.522 1.00 98.44 104 LEU A O 1
ATOM 811 N N . LYS A 1 105 ? 5.725 2.981 -7.801 1.00 98.62 105 LYS A N 1
ATOM 812 C CA . LYS A 1 105 ? 5.972 4.001 -6.773 1.00 98.62 105 LYS A CA 1
ATOM 813 C C . LYS A 1 105 ? 4.687 4.732 -6.381 1.00 98.62 105 LYS A C 1
ATOM 815 O O . LYS A 1 105 ? 4.463 4.974 -5.194 1.00 98.62 105 LYS A O 1
ATOM 820 N N . SER A 1 106 ? 3.844 5.070 -7.356 1.00 98.50 106 SER A N 1
ATOM 821 C CA . SER A 1 106 ? 2.531 5.675 -7.115 1.00 98.50 106 SER A CA 1
ATOM 822 C C . SER A 1 106 ? 1.629 4.736 -6.308 1.00 98.50 106 SER A C 1
ATOM 824 O O . SER A 1 106 ? 1.096 5.124 -5.267 1.00 98.50 106 SER A O 1
ATOM 826 N N . SER A 1 107 ? 1.545 3.465 -6.714 1.00 98.56 107 SER A N 1
ATOM 827 C CA . SER A 1 107 ? 0.791 2.432 -6.000 1.00 98.56 107 SER A CA 1
ATOM 828 C C . SER A 1 107 ? 1.275 2.272 -4.558 1.00 98.56 107 SER A C 1
ATOM 830 O O . SER A 1 107 ? 0.462 2.260 -3.636 1.00 98.56 107 SER A O 1
ATOM 8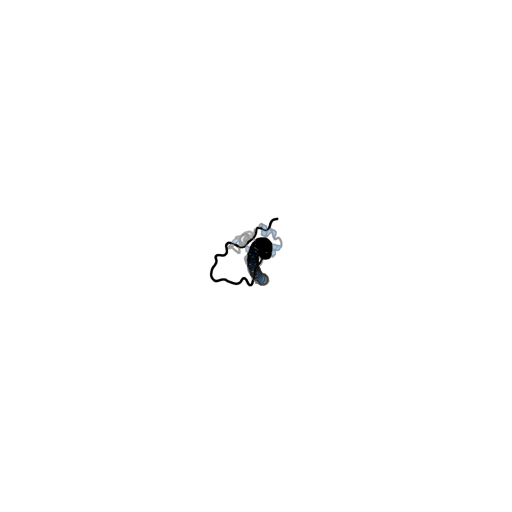32 N N . LEU A 1 108 ? 2.592 2.223 -4.337 1.00 98.56 108 LEU A N 1
ATOM 833 C CA . LEU A 1 108 ? 3.172 2.114 -2.999 1.00 98.56 108 LEU A CA 1
ATOM 834 C C . LEU A 1 108 ? 2.786 3.310 -2.116 1.00 98.56 108 LEU A C 1
ATOM 836 O O . LEU A 1 108 ? 2.359 3.128 -0.975 1.00 98.56 108 LEU A O 1
ATOM 840 N N . ASN A 1 109 ? 2.867 4.530 -2.648 1.00 98.44 109 ASN A N 1
ATOM 841 C CA . ASN A 1 109 ? 2.445 5.728 -1.924 1.00 98.44 109 ASN A CA 1
ATOM 842 C C . ASN A 1 109 ? 0.960 5.672 -1.544 1.00 98.44 109 ASN A C 1
ATOM 844 O O . ASN A 1 109 ? 0.618 5.939 -0.393 1.00 98.44 109 ASN A O 1
ATOM 848 N N . ASN A 1 110 ? 0.094 5.259 -2.471 1.00 98.31 110 ASN A N 1
ATOM 849 C CA . ASN A 1 110 ? -1.338 5.112 -2.209 1.00 98.31 110 ASN A CA 1
ATOM 850 C C . ASN A 1 110 ? -1.610 4.058 -1.127 1.00 98.31 110 ASN A C 1
ATOM 852 O O . ASN A 1 110 ? -2.394 4.304 -0.211 1.00 98.31 110 ASN A O 1
ATOM 856 N N . THR A 1 111 ? -0.920 2.912 -1.172 1.00 98.50 111 THR A N 1
ATOM 857 C CA . THR A 1 111 ? -1.048 1.882 -0.129 1.00 98.50 111 THR A CA 1
ATOM 858 C C . THR A 1 111 ? -0.574 2.372 1.238 1.00 98.50 111 THR A C 1
ATOM 860 O O . THR A 1 111 ? -1.234 2.103 2.238 1.00 98.50 111 THR A O 1
ATOM 863 N N . ASN A 1 112 ? 0.503 3.159 1.303 1.00 98.56 112 ASN A N 1
ATOM 864 C CA . ASN A 1 112 ? 0.971 3.753 2.555 1.00 98.56 112 ASN A CA 1
ATOM 865 C C . ASN A 1 112 ? -0.030 4.759 3.136 1.00 98.56 112 ASN A C 1
ATOM 867 O O . ASN A 1 112 ? -0.229 4.787 4.351 1.00 98.56 112 ASN A O 1
ATOM 871 N N . LEU A 1 113 ? -0.680 5.564 2.289 1.00 98.56 113 LEU A N 1
ATOM 872 C CA . LEU A 1 113 ? -1.750 6.463 2.728 1.00 98.56 113 LEU A CA 1
ATOM 873 C C . LEU A 1 113 ? -2.932 5.670 3.298 1.00 98.56 113 LEU A C 1
ATOM 875 O O . LEU A 1 113 ? -3.361 5.948 4.416 1.00 98.56 113 LEU A O 1
ATOM 879 N N . ALA A 1 114 ? -3.384 4.629 2.594 1.00 98.50 114 ALA A N 1
ATOM 880 C CA . ALA A 1 114 ? -4.463 3.762 3.065 1.00 98.50 114 ALA A CA 1
ATOM 881 C C . ALA A 1 114 ? -4.120 3.060 4.394 1.00 98.50 114 ALA A C 1
ATOM 883 O O . ALA A 1 114 ? -4.958 2.984 5.293 1.00 98.50 114 ALA A O 1
ATOM 884 N N . LEU A 1 115 ? -2.877 2.592 4.559 1.00 98.62 115 LEU A N 1
ATOM 885 C CA . LEU A 1 115 ? -2.399 2.003 5.814 1.00 98.62 115 LEU A CA 1
ATOM 886 C C . LEU A 1 115 ? -2.405 3.013 6.964 1.00 98.62 115 LEU A C 1
ATOM 888 O O . LEU A 1 115 ? -2.796 2.669 8.080 1.00 98.62 115 LEU A O 1
ATOM 892 N N . LYS A 1 116 ? -2.007 4.262 6.702 1.00 98.62 116 LYS A N 1
ATOM 893 C CA . LYS A 1 116 ? -2.049 5.330 7.703 1.00 98.62 116 LYS A CA 1
ATOM 894 C C . LYS A 1 116 ? -3.484 5.619 8.146 1.00 98.62 116 LYS A C 1
ATOM 896 O O . LYS A 1 116 ? -3.744 5.647 9.344 1.00 98.62 116 LYS A O 1
ATOM 901 N N . GLU A 1 117 ? -4.415 5.750 7.203 1.00 98.69 117 GLU A N 1
ATOM 902 C CA . GLU A 1 117 ? -5.838 5.942 7.510 1.00 98.69 117 GLU A CA 1
ATOM 903 C C . GLU A 1 117 ? -6.422 4.776 8.312 1.00 98.69 117 GLU A C 1
ATOM 905 O O . GLU A 1 117 ? -7.196 4.979 9.248 1.00 98.69 117 GLU A O 1
ATOM 910 N N . PHE A 1 118 ? -6.054 3.542 7.963 1.00 98.62 118 PHE A N 1
ATOM 911 C CA . PHE A 1 118 ? -6.493 2.358 8.693 1.00 98.62 118 PHE A CA 1
ATOM 912 C C . PHE A 1 118 ? -5.962 2.350 10.131 1.00 98.62 118 PHE A C 1
ATOM 914 O O . PHE A 1 118 ? -6.714 2.087 11.067 1.00 98.62 118 PHE A O 1
ATOM 921 N N . ASN A 1 119 ? -4.694 2.708 10.322 1.00 98.69 119 ASN A N 1
ATOM 922 C CA . ASN A 1 119 ? -4.086 2.834 11.642 1.00 98.69 119 ASN A CA 1
ATOM 923 C C . ASN A 1 119 ? -4.754 3.933 12.487 1.00 98.69 119 ASN A C 1
ATOM 925 O O . ASN A 1 119 ? -4.965 3.750 13.684 1.00 98.69 119 ASN A O 1
ATOM 929 N N . ASP A 1 120 ? -5.135 5.052 11.871 1.00 98.69 120 ASP A N 1
ATOM 930 C CA . ASP A 1 120 ? -5.864 6.120 12.559 1.00 98.69 120 ASP A CA 1
ATOM 931 C C . ASP A 1 120 ? -7.280 5.665 12.966 1.00 98.69 120 ASP A C 1
ATOM 933 O O . ASP A 1 120 ? -7.710 5.927 14.091 1.00 98.69 120 ASP A O 1
ATOM 937 N N . LYS A 1 121 ? -7.973 4.892 12.117 1.00 98.75 121 LYS A N 1
ATOM 938 C CA . LYS A 1 121 ? -9.264 4.263 12.463 1.00 98.75 121 LYS A CA 1
ATOM 939 C C . LYS A 1 121 ? -9.139 3.242 13.594 1.00 98.75 121 LYS A C 1
ATOM 941 O O . LYS A 1 121 ? -10.014 3.193 14.453 1.00 98.75 121 LYS A O 1
ATOM 946 N N . ILE A 1 122 ? -8.072 2.441 13.619 1.00 98.75 122 ILE A N 1
ATOM 947 C CA . ILE A 1 122 ? -7.812 1.506 14.726 1.00 98.75 122 ILE A CA 1
ATOM 948 C C . ILE A 1 122 ? -7.673 2.270 16.041 1.00 98.75 122 ILE A C 1
ATOM 950 O O . ILE A 1 122 ? -8.333 1.914 17.013 1.00 98.75 122 ILE A O 1
ATOM 954 N N . LYS A 1 123 ? -6.893 3.356 16.063 1.00 98.69 123 LYS A N 1
ATOM 955 C CA . LYS A 1 123 ? -6.734 4.183 17.267 1.00 98.69 123 LYS A CA 1
ATOM 956 C C . LYS A 1 123 ? -8.057 4.781 17.747 1.00 98.69 123 LYS A C 1
ATOM 958 O O . LYS A 1 123 ? -8.305 4.807 18.950 1.00 98.69 123 LYS A O 1
ATOM 963 N N . ASP A 1 124 ? -8.913 5.245 16.835 1.00 98.69 124 ASP A N 1
ATOM 964 C CA . ASP A 1 124 ? -10.264 5.712 17.187 1.00 98.69 124 ASP A CA 1
ATOM 965 C C . ASP A 1 124 ? -11.104 4.585 17.807 1.00 98.69 124 ASP A C 1
ATOM 967 O O . ASP A 1 124 ? -11.722 4.763 18.860 1.00 98.69 124 ASP A O 1
ATOM 971 N N . PHE A 1 125 ? -11.080 3.391 17.207 1.00 98.56 125 PHE A N 1
ATOM 972 C CA . PHE A 1 125 ? -11.787 2.235 17.754 1.00 98.56 125 PHE A CA 1
ATOM 973 C C . PHE A 1 125 ? -11.282 1.837 19.139 1.00 98.56 125 PHE A C 1
ATOM 975 O O . PHE A 1 125 ? -12.102 1.592 20.023 1.00 98.56 125 PHE A O 1
ATOM 982 N N . GLU A 1 126 ? -9.969 1.823 19.363 1.00 98.69 126 GLU A N 1
ATOM 983 C CA . GLU A 1 126 ? -9.375 1.557 20.676 1.00 98.69 126 GLU A CA 1
ATOM 984 C C . GLU A 1 126 ? -9.854 2.575 21.721 1.00 98.69 126 GLU A C 1
ATOM 986 O O . GLU A 1 126 ? -10.279 2.198 22.815 1.00 98.69 126 GLU A O 1
ATOM 991 N N . GLN A 1 127 ? -9.878 3.867 21.377 1.00 98.62 127 GLN A N 1
ATOM 992 C CA . GLN A 1 127 ? -10.380 4.915 22.273 1.00 98.62 127 GLN A CA 1
ATOM 993 C C . GLN A 1 127 ? -11.860 4.726 22.613 1.00 98.62 127 GLN A C 1
ATOM 995 O O . GLN A 1 127 ? -12.258 4.854 23.776 1.00 98.62 127 GLN A O 1
ATOM 1000 N N . ARG A 1 128 ? -12.686 4.405 21.616 1.00 98.50 128 ARG A N 1
ATOM 1001 C CA . ARG A 1 128 ? -14.117 4.142 21.813 1.00 98.50 128 ARG A CA 1
ATOM 1002 C C . ARG A 1 128 ? -14.350 2.893 22.656 1.00 98.50 128 ARG A C 1
ATOM 1004 O O . ARG A 1 128 ? -15.239 2.901 23.504 1.00 98.50 128 ARG A O 1
ATOM 1011 N N . LEU A 1 129 ? -13.537 1.856 22.485 1.00 98.56 129 LEU A N 1
ATOM 1012 C CA . LEU A 1 129 ? -13.621 0.627 23.271 1.00 98.56 129 LEU A CA 1
ATOM 1013 C C . LEU A 1 129 ? -13.356 0.903 24.758 1.00 98.56 129 LEU A C 1
ATOM 1015 O O . LEU A 1 129 ? -14.144 0.488 25.605 1.00 98.56 129 LEU A O 1
ATOM 1019 N N . VAL A 1 130 ? -12.355 1.730 25.078 1.00 98.56 130 VAL A N 1
ATOM 1020 C CA . VAL A 1 130 ? -12.105 2.188 26.458 1.00 98.56 130 VAL A CA 1
ATOM 1021 C C . VAL A 1 130 ? -13.307 2.947 27.041 1.00 98.56 130 VAL A C 1
ATOM 1023 O O . VAL A 1 130 ? -13.607 2.828 28.232 1.00 98.56 130 VAL A O 1
ATOM 1026 N N . GLN A 1 131 ? -14.023 3.742 26.239 1.00 98.38 131 GLN A N 1
ATOM 1027 C CA . GLN A 1 131 ? -15.243 4.417 26.704 1.00 98.38 131 GLN A CA 1
ATOM 1028 C C . GLN A 1 131 ? -16.372 3.420 26.990 1.00 98.38 131 GLN A C 1
ATOM 1030 O O . GLN A 1 131 ? -17.029 3.531 28.026 1.00 98.38 131 GLN A O 1
ATOM 1035 N N . VAL A 1 132 ? -16.564 2.425 26.121 1.00 98.44 132 VAL A N 1
ATOM 1036 C CA . VAL A 1 132 ? -17.555 1.356 26.316 1.00 98.44 132 VAL A CA 1
ATOM 1037 C C . VAL A 1 132 ? -17.266 0.573 27.598 1.00 98.44 132 VAL A C 1
ATOM 1039 O O . VAL A 1 132 ? -18.174 0.358 28.399 1.00 98.44 132 VAL A O 1
ATOM 1042 N N . GLU A 1 133 ? -16.005 0.235 27.866 1.00 98.50 133 GLU A N 1
ATOM 1043 C CA . GLU A 1 133 ? -15.610 -0.434 29.111 1.00 98.50 133 GLU A CA 1
ATOM 1044 C C . GLU A 1 133 ? -15.938 0.396 30.363 1.00 98.50 133 GLU A C 1
ATOM 1046 O O . GLU A 1 133 ? -16.367 -0.149 31.384 1.00 98.50 133 GLU A O 1
ATOM 1051 N N . LYS A 1 134 ? -15.772 1.725 30.308 1.00 98.25 134 LYS A N 1
ATOM 1052 C CA . LYS A 1 134 ? -16.166 2.621 31.411 1.00 98.25 134 LYS A CA 1
ATOM 1053 C C . LYS A 1 134 ? -17.676 2.610 31.626 1.00 98.25 134 LYS A C 1
ATOM 1055 O O . LYS A 1 134 ? -18.124 2.503 32.768 1.00 98.25 134 LYS A O 1
ATOM 1060 N N . VAL A 1 135 ? -18.456 2.690 30.548 1.00 98.25 135 VAL A N 1
ATOM 1061 C CA . VAL A 1 135 ? -19.923 2.623 30.620 1.00 98.25 135 VAL A CA 1
ATOM 1062 C C . VAL A 1 135 ? -20.370 1.285 31.207 1.00 98.25 135 VAL A C 1
ATOM 1064 O O . VAL A 1 135 ? -21.207 1.282 32.106 1.00 98.25 135 VAL A O 1
ATOM 1067 N N . GLN A 1 136 ? -19.758 0.168 30.804 1.00 98.44 136 GLN A N 1
ATOM 1068 C CA . GLN A 1 136 ? -20.065 -1.153 31.358 1.00 98.44 136 GLN A CA 1
ATOM 1069 C C . GLN A 1 136 ? -19.816 -1.219 32.872 1.00 98.44 136 GLN A C 1
ATOM 1071 O O . GLN A 1 136 ? -20.641 -1.748 33.616 1.00 98.44 136 GLN A O 1
ATOM 1076 N N . LYS A 1 137 ? -18.708 -0.641 33.359 1.00 98.25 137 LYS A N 1
ATOM 1077 C CA . LYS A 1 137 ? -18.425 -0.560 34.804 1.00 98.25 137 LYS A CA 1
ATOM 1078 C C . LYS A 1 137 ? -19.494 0.241 35.550 1.00 98.25 137 LYS A C 1
ATOM 1080 O O . LYS A 1 137 ? -19.927 -0.176 36.623 1.00 98.25 137 LYS A O 1
ATOM 1085 N N . HIS A 1 138 ? -19.938 1.367 34.988 1.00 97.94 138 HIS A N 1
ATOM 1086 C CA . HIS A 1 138 ? -21.017 2.163 35.576 1.00 97.94 138 HIS A CA 1
ATOM 1087 C C . HIS A 1 138 ? -22.362 1.432 35.558 1.00 97.94 138 HIS A C 1
ATOM 1089 O O . HIS A 1 138 ? -23.066 1.465 36.565 1.00 97.94 138 HIS A O 1
ATOM 1095 N N . ALA A 1 139 ? -22.696 0.742 34.466 1.00 98.31 139 ALA A N 1
ATOM 1096 C CA . ALA A 1 139 ? -23.911 -0.060 34.361 1.00 98.31 139 ALA A CA 1
ATOM 1097 C C . ALA A 1 139 ? -23.950 -1.154 35.436 1.00 98.31 139 ALA A C 1
ATOM 1099 O O . ALA A 1 139 ? -24.930 -1.245 36.171 1.00 98.31 139 ALA A O 1
ATOM 1100 N N . ASN A 1 140 ? -22.850 -1.894 35.613 1.00 98.31 140 ASN A N 1
ATOM 1101 C CA . ASN A 1 140 ? -22.737 -2.914 36.657 1.00 98.31 140 ASN A CA 1
ATOM 1102 C C . ASN A 1 140 ? -22.899 -2.311 38.065 1.00 98.31 140 ASN A C 1
ATOM 1104 O O . ASN A 1 140 ? -23.623 -2.856 38.892 1.00 98.31 140 ASN A O 1
ATOM 1108 N N . LEU A 1 141 ? -22.274 -1.158 38.339 1.00 98.38 141 LEU A N 1
ATOM 1109 C CA . LEU A 1 141 ? -22.413 -0.472 39.630 1.00 98.38 141 LEU A CA 1
ATOM 1110 C C . LEU A 1 141 ? -23.862 -0.045 39.906 1.00 98.38 141 LEU A C 1
ATOM 1112 O O . LEU A 1 141 ? -24.345 -0.182 41.032 1.00 98.38 141 LEU A O 1
ATOM 1116 N N . ILE A 1 142 ? -24.540 0.510 38.899 1.00 98.31 142 ILE A N 1
ATOM 1117 C CA . ILE A 1 142 ? -25.944 0.915 39.006 1.00 98.31 142 ILE A CA 1
ATOM 1118 C C . ILE A 1 142 ? -26.823 -0.312 39.241 1.00 98.31 142 ILE A C 1
ATOM 1120 O O . ILE A 1 142 ? -27.667 -0.270 40.132 1.00 98.31 142 ILE A O 1
ATOM 1124 N N . GLN A 1 143 ? -26.588 -1.404 38.513 1.00 98.56 143 GLN A N 1
ATOM 1125 C CA . GLN A 1 143 ? -27.314 -2.657 38.689 1.00 98.56 143 GLN A CA 1
ATOM 1126 C C . GLN A 1 143 ? -27.188 -3.185 40.126 1.00 98.56 143 GLN A C 1
ATOM 1128 O O . GLN A 1 143 ? -28.205 -3.409 40.774 1.00 98.56 143 GLN A O 1
ATOM 1133 N N . THR A 1 144 ? -25.973 -3.270 40.677 1.00 98.44 144 THR A N 1
ATOM 1134 C CA . THR A 1 144 ? -25.768 -3.703 42.072 1.00 98.44 144 THR A CA 1
ATOM 1135 C C . THR A 1 144 ? -26.477 -2.791 43.079 1.00 98.44 144 THR A C 1
ATOM 1137 O O . THR A 1 144 ? -26.999 -3.252 44.093 1.00 98.44 144 THR A O 1
ATOM 1140 N N . ARG A 1 145 ? -26.513 -1.474 42.831 1.00 98.38 145 ARG A N 1
ATOM 1141 C CA . ARG A 1 145 ? -27.253 -0.535 43.691 1.00 98.38 145 ARG A CA 1
ATOM 1142 C C . ARG A 1 145 ? -28.762 -0.740 43.604 1.00 98.38 145 ARG A C 1
ATOM 1144 O O . ARG A 1 145 ? -29.431 -0.617 44.625 1.00 98.38 145 ARG A O 1
ATOM 1151 N N . LEU A 1 146 ? -29.279 -1.031 42.415 1.00 98.50 146 LEU A N 1
ATOM 1152 C CA . LEU A 1 146 ? -30.696 -1.285 42.185 1.00 98.50 146 LEU A CA 1
ATOM 1153 C C . LEU A 1 146 ? -31.136 -2.565 42.902 1.00 98.50 146 LEU A C 1
ATOM 1155 O O . LEU A 1 146 ? -32.091 -2.515 43.669 1.00 98.50 146 LEU A O 1
ATOM 1159 N N . GLU A 1 147 ? -30.370 -3.650 42.763 1.00 98.56 147 GLU A N 1
ATOM 1160 C CA . GLU A 1 147 ? -30.591 -4.916 43.481 1.00 98.56 147 GLU A CA 1
ATOM 1161 C C . GLU A 1 147 ? -30.600 -4.709 45.007 1.00 98.56 147 GLU A C 1
ATOM 1163 O O . GLU A 1 147 ? -31.466 -5.224 45.716 1.00 98.56 147 GLU A O 1
ATOM 1168 N N . LYS A 1 148 ? -29.675 -3.892 45.530 1.00 98.56 148 LYS A N 1
ATOM 1169 C CA . LYS A 1 148 ? -29.628 -3.560 46.960 1.00 98.56 148 LYS A CA 1
ATOM 1170 C C . LYS A 1 148 ? -30.862 -2.775 47.423 1.00 98.56 148 LYS A C 1
ATOM 1172 O O . LYS A 1 148 ? -31.435 -3.105 48.457 1.00 98.56 148 LYS A O 1
ATOM 1177 N N . LEU A 1 149 ? -31.261 -1.739 46.684 1.00 98.38 149 LEU A N 1
ATOM 1178 C CA . LEU A 1 149 ? -32.441 -0.932 47.017 1.00 98.38 149 LEU A CA 1
ATOM 1179 C C . LEU A 1 149 ? -33.727 -1.760 46.955 1.00 98.38 149 LEU A C 1
ATOM 1181 O O . LEU A 1 149 ? -34.603 -1.599 47.802 1.00 98.38 149 LEU A O 1
ATOM 1185 N N . GLU A 1 150 ? -33.830 -2.668 45.987 1.00 98.62 150 GLU A N 1
ATOM 1186 C CA . GLU A 1 150 ? -34.941 -3.612 45.882 1.00 98.62 150 GLU A CA 1
ATOM 1187 C C . GLU A 1 150 ? -34.997 -4.539 47.105 1.00 98.62 150 GLU A C 1
ATOM 1189 O O . GLU A 1 150 ? -36.055 -4.698 47.718 1.00 98.62 150 GLU A O 1
ATOM 1194 N N . GLN A 1 151 ? -33.853 -5.081 47.536 1.00 98.44 151 GLN A N 1
ATOM 1195 C CA . GLN A 1 151 ? -33.767 -5.895 48.749 1.00 98.44 151 GLN A CA 1
ATOM 1196 C C . GLN A 1 151 ? -34.168 -5.110 50.013 1.00 98.44 151 GLN A C 1
ATOM 1198 O O . GLN A 1 151 ? -34.911 -5.630 50.850 1.00 98.44 151 GLN A O 1
ATOM 1203 N N . GLU A 1 152 ? -33.702 -3.867 50.158 1.00 98.38 152 GLU A N 1
ATOM 1204 C CA . GLU A 1 152 ? -34.054 -2.989 51.283 1.00 98.38 152 GLU A CA 1
ATOM 1205 C C . GLU A 1 152 ? -35.554 -2.660 51.294 1.00 98.38 152 GLU A C 1
ATOM 1207 O O . GLU A 1 152 ? -36.196 -2.783 52.339 1.00 98.38 152 GLU A O 1
ATOM 1212 N N . SER A 1 153 ? -36.131 -2.325 50.136 1.00 98.25 153 SER A N 1
ATOM 1213 C CA . SER A 1 153 ? -37.569 -2.086 49.972 1.00 98.25 153 SER A CA 1
ATOM 1214 C C . SER A 1 153 ? -38.396 -3.302 50.395 1.00 98.25 153 SER A C 1
ATOM 1216 O O . SER A 1 153 ? -39.297 -3.180 51.225 1.00 98.25 153 SER A O 1
ATOM 1218 N N . ASN A 1 154 ? -38.040 -4.490 49.898 1.00 97.94 154 ASN A N 1
ATOM 1219 C CA . ASN A 1 154 ? -38.701 -5.744 50.258 1.00 97.94 154 ASN A CA 1
ATOM 1220 C C . ASN A 1 154 ? -38.606 -6.027 51.765 1.00 97.94 154 ASN A C 1
ATOM 1222 O O . ASN A 1 154 ? -39.596 -6.405 52.387 1.00 97.94 154 ASN A O 1
ATOM 1226 N N . SER A 1 155 ? -37.443 -5.804 52.379 1.00 97.75 155 SER A N 1
ATOM 1227 C CA . SER A 1 155 ? -37.251 -5.972 53.825 1.00 97.75 155 SER A CA 1
ATOM 1228 C C . SER A 1 155 ? -38.145 -5.033 54.645 1.00 97.75 155 SER A C 1
ATOM 1230 O O . SER A 1 155 ? -38.829 -5.474 55.571 1.00 97.75 155 SER A O 1
ATOM 1232 N N . VAL A 1 156 ? -38.203 -3.748 54.275 1.00 97.31 156 VAL A N 1
ATOM 1233 C CA . VAL A 1 156 ? -39.052 -2.747 54.944 1.00 97.31 156 VAL A CA 1
ATOM 1234 C C . VAL A 1 156 ? -40.533 -3.090 54.794 1.00 97.31 156 VAL A C 1
ATOM 1236 O O . VAL A 1 156 ? -41.287 -2.989 55.764 1.00 97.31 156 VAL A O 1
ATOM 1239 N N . GLU A 1 157 ? -40.957 -3.531 53.610 1.00 96.69 157 GLU A N 1
ATOM 1240 C CA . GLU A 1 157 ? -42.340 -3.937 53.364 1.00 96.69 157 GLU A CA 1
ATOM 1241 C C . GLU A 1 157 ? -42.731 -5.151 54.220 1.00 96.69 157 GLU A C 1
ATOM 1243 O O . GLU A 1 157 ? -43.781 -5.144 54.867 1.00 96.69 157 GLU A O 1
ATOM 1248 N N . GLN A 1 158 ? -41.869 -6.172 54.286 1.00 94.94 158 GLN A N 1
ATOM 1249 C CA . GLN A 1 158 ? -42.087 -7.344 55.139 1.00 94.94 158 GLN A CA 1
ATOM 1250 C C . GLN A 1 158 ? -42.153 -6.956 56.621 1.00 94.94 158 GLN A C 1
ATOM 1252 O O . GLN A 1 158 ? -43.067 -7.379 57.331 1.00 94.94 158 GLN A O 1
ATOM 1257 N N . TRP A 1 159 ? -41.242 -6.096 57.084 1.00 95.62 159 TRP A N 1
ATOM 1258 C CA . TRP A 1 159 ? -41.233 -5.612 58.464 1.00 95.62 159 TRP A CA 1
ATOM 1259 C C . TRP A 1 159 ? -42.495 -4.806 58.808 1.00 95.62 159 TRP A C 1
ATOM 1261 O O . TRP A 1 159 ? -43.093 -4.996 59.868 1.00 95.62 159 TRP A O 1
ATOM 1271 N N . SER A 1 160 ? -42.959 -3.952 57.889 1.00 94.62 160 SER A N 1
ATOM 1272 C CA . SER A 1 160 ? -44.209 -3.200 58.047 1.00 94.62 160 SER A CA 1
ATOM 1273 C C . SER A 1 160 ? -45.421 -4.130 58.167 1.00 94.62 160 SER A C 1
ATOM 1275 O O . SER A 1 160 ? -46.285 -3.912 59.017 1.00 94.62 160 SER A O 1
ATOM 1277 N N . ARG A 1 161 ? -45.470 -5.206 57.372 1.00 91.69 161 ARG A N 1
ATOM 1278 C CA . ARG A 1 161 ? -46.534 -6.219 57.443 1.00 91.69 161 ARG A C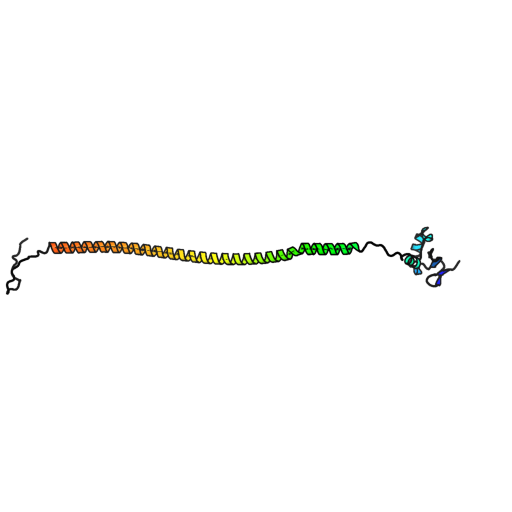A 1
ATOM 1279 C C . ARG A 1 161 ? -46.484 -7.029 58.741 1.00 91.69 161 ARG A C 1
ATOM 1281 O O . ARG A 1 161 ? -47.540 -7.297 59.296 1.00 91.69 161 ARG A O 1
ATOM 1288 N N . MET A 1 162 ? -45.299 -7.366 59.259 1.00 91.06 162 MET A N 1
ATOM 1289 C CA . MET A 1 162 ? -45.155 -8.087 60.536 1.00 91.06 162 MET A CA 1
ATOM 1290 C C . MET A 1 162 ? -45.709 -7.309 61.737 1.00 91.06 162 MET A C 1
ATOM 1292 O O . MET A 1 162 ? -46.226 -7.918 62.670 1.00 91.06 162 MET A O 1
ATOM 1296 N N . ASN A 1 163 ? -45.616 -5.977 61.714 1.00 88.25 163 ASN A N 1
ATOM 1297 C CA . ASN A 1 163 ? -46.123 -5.124 62.792 1.00 88.25 163 ASN A CA 1
ATOM 1298 C C . ASN A 1 163 ? -47.627 -4.821 62.687 1.00 88.25 163 ASN A C 1
ATOM 1300 O O . ASN A 1 163 ? -48.209 -4.285 63.630 1.00 88.25 163 ASN A O 1
ATOM 1304 N N . ASN A 1 164 ? -48.268 -5.160 61.568 1.00 88.31 164 ASN A N 1
ATOM 1305 C CA . ASN A 1 164 ? -49.695 -4.953 61.359 1.00 88.31 164 ASN A CA 1
ATOM 1306 C C . ASN A 1 164 ? -50.455 -6.266 61.587 1.00 88.31 164 ASN A C 1
ATOM 1308 O O . ASN A 1 164 ? -50.261 -7.243 60.870 1.00 88.31 164 ASN A O 1
ATOM 1312 N N . VAL A 1 165 ? -51.368 -6.290 62.561 1.00 78.56 165 VAL A N 1
ATOM 1313 C CA . VAL A 1 165 ? -52.264 -7.436 62.773 1.00 78.56 165 VAL A CA 1
ATOM 1314 C C . VAL A 1 165 ? -53.536 -7.236 61.951 1.00 78.56 165 VAL A C 1
ATOM 1316 O O . VAL A 1 165 ? -54.348 -6.361 62.250 1.00 78.56 165 VAL A O 1
ATOM 1319 N N . GLU A 1 166 ? -53.730 -8.058 60.918 1.00 81.69 166 GLU A N 1
ATOM 1320 C CA . GLU A 1 166 ? -54.986 -8.092 60.163 1.00 81.69 166 GLU A CA 1
ATOM 1321 C C . GLU A 1 166 ? -56.036 -8.905 60.939 1.00 81.69 166 GLU A C 1
ATOM 1323 O O . GLU A 1 166 ? -55.947 -10.129 61.049 1.00 81.69 166 GLU A O 1
ATOM 1328 N N . ILE A 1 167 ? -57.056 -8.235 61.482 1.00 78.88 167 ILE A N 1
ATOM 1329 C CA . ILE A 1 167 ? -58.165 -8.903 62.177 1.00 78.88 167 ILE A CA 1
ATOM 1330 C C . ILE A 1 167 ? -59.270 -9.213 61.164 1.00 78.88 167 ILE A C 1
ATOM 1332 O O . ILE A 1 167 ? -60.024 -8.329 60.753 1.00 78.88 167 ILE A O 1
ATOM 1336 N N . LYS A 1 168 ? -59.396 -10.485 60.773 1.00 81.69 168 LYS A N 1
ATOM 1337 C CA . LYS A 1 168 ? -60.496 -10.960 59.918 1.00 81.69 168 LYS A CA 1
ATOM 1338 C C . LYS A 1 168 ? -61.718 -11.349 60.752 1.00 81.69 168 LYS A C 1
ATOM 1340 O O . LYS A 1 168 ? -61.587 -11.854 61.861 1.00 81.69 168 LYS A O 1
ATOM 1345 N N . GLY A 1 169 ? -62.913 -11.141 60.195 1.00 81.75 169 GLY A N 1
ATOM 1346 C CA . GLY A 1 169 ? -64.172 -11.607 60.794 1.00 81.75 169 GLY A CA 1
ATOM 1347 C C . GLY A 1 169 ? -64.831 -10.662 61.803 1.00 81.75 169 GLY A C 1
ATOM 1348 O O . GLY A 1 169 ? -65.681 -11.111 62.566 1.00 81.75 169 GLY A O 1
ATOM 1349 N N . VAL A 1 170 ? -64.490 -9.367 61.817 1.00 75.81 170 VAL A N 1
ATOM 1350 C CA . VAL A 1 170 ? -65.188 -8.382 62.663 1.00 75.81 170 VAL A CA 1
ATOM 1351 C C . VAL A 1 170 ? -66.639 -8.210 62.173 1.00 75.81 170 VAL A C 1
ATOM 1353 O O . VAL A 1 170 ? -66.837 -7.784 61.031 1.00 75.81 170 VAL A O 1
ATOM 1356 N N . PRO A 1 171 ? -67.668 -8.509 62.992 1.00 76.19 171 PRO A N 1
ATOM 1357 C CA . PRO A 1 171 ? -69.061 -8.353 62.583 1.00 76.19 171 PRO A CA 1
ATOM 1358 C C . PRO A 1 171 ? -69.396 -6.879 62.310 1.00 76.19 171 PRO A C 1
ATOM 1360 O O . PRO A 1 171 ? -69.304 -6.035 63.203 1.00 76.19 171 PRO A O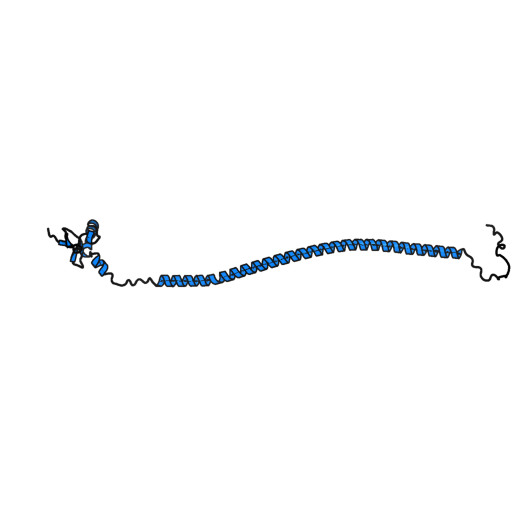 1
ATOM 1363 N N . GLN A 1 172 ? -69.810 -6.552 61.082 1.00 72.56 172 GLN A N 1
ATOM 1364 C CA . GLN A 1 172 ? -70.217 -5.190 60.726 1.00 72.56 172 GLN A CA 1
ATOM 1365 C C . GLN A 1 172 ? -71.604 -4.882 61.305 1.00 72.56 172 GLN A C 1
ATOM 1367 O O . GLN A 1 172 ? -72.623 -5.380 60.825 1.00 72.56 172 GLN A O 1
ATOM 1372 N N . THR A 1 173 ? -71.666 -4.035 62.334 1.00 71.19 173 THR A N 1
ATOM 1373 C CA . THR A 1 173 ? -72.937 -3.476 62.817 1.00 71.19 173 THR A CA 1
ATOM 1374 C C . THR A 1 173 ? -73.251 -2.179 62.070 1.00 71.19 173 THR A C 1
ATOM 1376 O O . THR A 1 173 ? -72.382 -1.337 61.869 1.00 71.19 173 THR A O 1
ATOM 1379 N N . ARG A 1 174 ? -74.508 -2.012 61.627 1.00 64.50 174 ARG A N 1
ATOM 1380 C CA . ARG A 1 174 ? -74.922 -0.954 60.677 1.00 64.50 174 ARG A CA 1
ATOM 1381 C C . ARG A 1 174 ? -74.814 0.483 61.205 1.00 64.50 174 ARG A C 1
ATOM 1383 O O . ARG A 1 174 ? -74.985 1.415 60.429 1.00 64.50 174 ARG A O 1
ATOM 1390 N N . VAL A 1 175 ? -74.551 0.685 62.496 1.00 62.91 175 VAL A N 1
ATOM 1391 C CA . VAL A 1 175 ? -74.474 2.017 63.108 1.00 62.91 175 VAL A CA 1
ATOM 1392 C C . VAL A 1 175 ? -73.464 1.982 64.255 1.00 62.91 175 VAL A C 1
ATOM 1394 O O . VAL A 1 175 ? -73.820 1.527 65.339 1.00 62.91 175 VAL A O 1
ATOM 1397 N N . LYS A 1 176 ? -72.223 2.442 64.026 1.00 53.94 176 LYS A N 1
ATOM 1398 C CA . LYS A 1 176 ? -71.360 3.145 65.007 1.00 53.94 176 LYS A CA 1
ATOM 1399 C C . LYS A 1 176 ? -69.978 3.460 64.422 1.00 53.94 176 LYS A C 1
ATOM 1401 O O . LYS A 1 176 ? -69.303 2.603 63.866 1.00 53.94 176 LYS A O 1
ATOM 1406 N N . THR A 1 177 ? -69.563 4.710 64.593 1.00 57.19 177 THR A N 1
ATOM 1407 C CA . THR A 1 177 ? -68.226 5.236 64.303 1.00 57.19 177 THR A CA 1
ATOM 1408 C C . THR A 1 177 ? -67.170 4.560 65.186 1.00 57.19 177 THR A C 1
ATOM 1410 O O . THR A 1 177 ? -67.312 4.473 66.405 1.00 57.19 177 THR A O 1
ATOM 1413 N N . CYS A 1 178 ? -66.107 4.069 64.548 1.00 56.88 178 CYS A N 1
ATOM 1414 C CA . CYS A 1 178 ? -65.050 3.218 65.103 1.00 56.88 178 CYS A CA 1
ATOM 1415 C C . CYS A 1 178 ? -64.031 3.985 65.979 1.00 56.88 178 CYS A C 1
ATOM 1417 O O . CYS A 1 178 ? -62.841 3.994 65.684 1.00 56.88 178 CYS A O 1
ATOM 1419 N N . SER A 1 179 ? -64.468 4.680 67.034 1.00 54.06 179 SER A N 1
ATOM 1420 C CA . SER A 1 179 ? -63.574 5.545 67.832 1.00 54.06 179 SER A CA 1
ATOM 1421 C C . SER A 1 179 ? -63.450 5.198 69.320 1.00 54.06 179 SER A C 1
ATOM 1423 O O . SER A 1 179 ? -62.789 5.930 70.051 1.00 54.06 179 SER A O 1
ATOM 1425 N N . LYS A 1 180 ? -64.037 4.098 69.814 1.00 53.56 180 LYS A N 1
ATOM 1426 C CA . LYS A 1 180 ? -64.034 3.793 71.261 1.00 53.56 180 LYS A CA 1
ATOM 1427 C C . LYS A 1 180 ? -63.880 2.305 71.585 1.00 53.56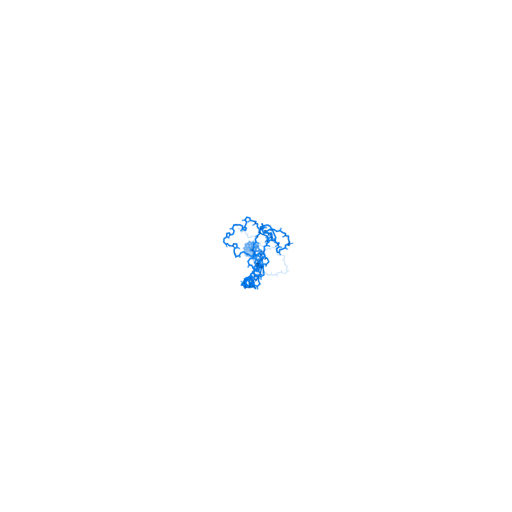 180 LYS A C 1
ATOM 1429 O O . LYS A 1 180 ? -64.814 1.705 72.104 1.00 53.56 180 LYS A O 1
ATOM 1434 N N . SER A 1 181 ? -62.727 1.697 71.310 1.00 54.41 181 SER A N 1
ATOM 1435 C CA . SER A 1 181 ? -62.469 0.323 71.781 1.00 54.41 181 SER A CA 1
ATOM 1436 C C . SER A 1 181 ? -60.994 -0.089 71.751 1.00 54.41 181 SER A C 1
ATOM 1438 O O . SER A 1 181 ? -60.661 -1.074 71.107 1.00 54.41 181 SER A O 1
ATOM 1440 N N . TYR A 1 182 ? -60.107 0.613 72.461 1.00 55.72 182 TYR A N 1
ATOM 1441 C CA . TYR A 1 182 ? -58.831 0.008 72.873 1.00 55.72 182 TYR A CA 1
ATOM 1442 C C . TYR A 1 182 ? -58.504 0.414 74.321 1.00 55.72 182 TYR A C 1
ATOM 1444 O O . TYR A 1 182 ? -58.348 1.609 74.588 1.00 55.72 182 TYR A O 1
ATOM 1452 N N . PRO A 1 183 ? -58.429 -0.533 75.280 1.00 56.41 183 PRO A N 1
ATOM 1453 C CA . PRO A 1 183 ? -57.869 -0.266 76.599 1.00 56.41 183 PRO A CA 1
ATOM 1454 C C . PRO A 1 183 ? -56.355 -0.063 76.462 1.00 56.41 183 PRO A C 1
ATOM 1456 O O . PRO A 1 183 ? -55.696 -0.802 75.733 1.00 56.41 183 PRO A O 1
ATOM 1459 N N . LYS A 1 184 ? -55.804 0.938 77.158 1.00 54.16 184 LYS A N 1
ATOM 1460 C CA . LYS A 1 184 ? -54.357 1.185 77.226 1.00 54.16 184 LYS A CA 1
ATOM 1461 C C . LYS A 1 184 ? -53.654 -0.067 77.763 1.00 54.16 184 LYS A C 1
ATOM 1463 O O . LYS A 1 184 ? -53.791 -0.379 78.942 1.00 54.16 184 LYS A O 1
ATOM 1468 N N . LEU A 1 185 ? -52.910 -0.763 76.907 1.00 51.03 185 LEU A N 1
ATOM 1469 C CA . LEU A 1 185 ? -51.959 -1.789 77.326 1.00 51.03 185 LEU A CA 1
ATOM 1470 C C . LEU A 1 185 ? -50.733 -1.066 77.895 1.00 51.03 185 LEU A C 1
ATOM 1472 O O . LEU A 1 185 ? -50.051 -0.336 77.1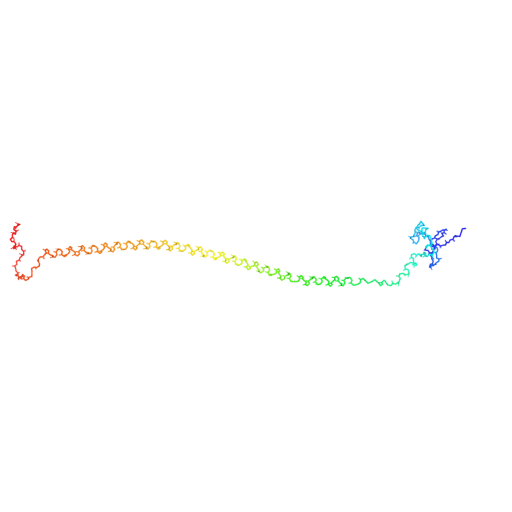76 1.00 51.03 185 LEU A O 1
ATOM 1476 N N . GLY A 1 186 ? -50.547 -1.183 79.210 1.00 53.31 186 GLY A N 1
ATOM 1477 C CA . GLY A 1 186 ? -49.371 -0.689 79.919 1.00 53.31 186 GLY A CA 1
ATOM 1478 C C . GLY A 1 186 ? -48.137 -1.503 79.540 1.00 53.31 186 GLY A C 1
ATOM 1479 O O . GLY A 1 186 ? -48.229 -2.725 79.433 1.00 53.31 186 GLY A O 1
ATOM 1480 N N . LEU A 1 187 ? -47.042 -0.775 79.302 1.00 44.09 187 LEU A N 1
ATOM 1481 C CA . LEU A 1 187 ? -45.675 -1.278 79.144 1.00 44.09 187 LEU A CA 1
ATOM 1482 C C . LEU A 1 187 ? -45.252 -2.161 80.322 1.00 44.09 187 LEU A C 1
ATOM 1484 O O . LEU A 1 187 ? -45.597 -1.791 81.469 1.00 44.09 187 LEU A O 1
#

Nearest PDB structures (foldseek):
  5wle-assembly1_A  TM=7.524E-01  e=2.783E-02  Drosophila melanogaster
  5wlf-assembly1_A  TM=7.503E-01  e=2.420E-02  Drosophila melanogaster
  2m3h-assembly1_A  TM=7.578E-01  e=7.941E-02  Homo sapiens
  1wem-assembly1_A  TM=7.033E-01  e=5.221E-02  Mus musculus

Mean predicted aligned error: 17.03 Å

Secondary structure (DSSP, 8-state):
---EE-TTT--EESS-PBPTTT--B--TGGGT--HHHHHTTGGGGGG---HHHHHHTT-S------SHHHHHHHHHHHHHHHHHHHHHHHHHHHHHHHHHHHHHHHHHHHHHHHHHHHHHHHHHHHHHHHHHHHHHHHHHHHHHHHHHHHHHHHHHHHHHHHT----------SS--S-S-------

Organism: Parnassius apollo (NCBI:txid110799)

Radius of gyration: 70.72 Å; Cα contacts (8 Å, |Δi|>4): 78; chains: 1; bounding box: 154×40×162 Å

pLDDT: mean 87.16, std 15.18, range [44.09, 98.75]